Protein AF-A0A2V0QBS5-F1 (afdb_monomer_lite)

Radius of gyration: 28.53 Å; chains: 1; bounding box: 51×76×64 Å

Organism: Pseudomonas syringae pv. actinidiae (NCBI:txid103796)

Structure (mmCIF, N/CA/C/O backbone):
data_AF-A0A2V0QBS5-F1
#
_entry.id   AF-A0A2V0QBS5-F1
#
loop_
_atom_site.group_PDB
_atom_site.id
_atom_site.type_symbol
_atom_site.label_atom_id
_atom_site.label_alt_id
_atom_site.label_comp_id
_atom_site.label_asym_id
_atom_site.label_entity_id
_atom_site.label_seq_id
_atom_site.pdbx_PDB_ins_code
_atom_site.Cartn_x
_atom_site.Cartn_y
_atom_site.Cartn_z
_atom_site.occupancy
_atom_site.B_iso_or_equiv
_atom_site.auth_seq_id
_atom_site.auth_comp_id
_atom_site.auth_asym_id
_atom_site.auth_atom_id
_atom_site.pdbx_PDB_model_num
ATOM 1 N N . MET A 1 1 ? -9.375 -38.211 -8.553 1.00 46.81 1 MET A N 1
ATOM 2 C CA . MET A 1 1 ? -8.053 -37.559 -8.702 1.00 46.81 1 MET A CA 1
ATOM 3 C C . MET A 1 1 ? -8.290 -36.097 -9.053 1.00 46.81 1 MET A C 1
ATOM 5 O O . MET A 1 1 ? -9.138 -35.856 -9.896 1.00 46.81 1 MET A O 1
ATOM 9 N N . PRO A 1 2 ? -7.702 -35.144 -8.318 1.00 47.44 2 PRO A N 1
ATOM 10 C CA . PRO A 1 2 ? -8.496 -34.405 -7.335 1.00 47.44 2 PRO A CA 1
ATOM 11 C C . PRO A 1 2 ? -8.415 -32.883 -7.520 1.00 47.44 2 PRO A C 1
ATOM 13 O O . PRO A 1 2 ? -7.422 -32.373 -8.021 1.00 47.44 2 PRO A O 1
ATOM 16 N N . GLN A 1 3 ? -9.424 -32.163 -7.030 1.00 40.44 3 GLN A N 1
ATOM 17 C CA . GLN A 1 3 ? -9.548 -30.694 -7.046 1.00 40.44 3 GLN A CA 1
ATOM 18 C C . GLN A 1 3 ? -8.299 -29.938 -6.539 1.00 40.44 3 GLN A C 1
ATOM 20 O O . GLN A 1 3 ? -8.078 -28.795 -6.918 1.00 40.44 3 GLN A O 1
ATOM 25 N N . ALA A 1 4 ? -7.438 -30.587 -5.747 1.00 37.41 4 ALA A N 1
ATOM 26 C CA . ALA A 1 4 ? -6.134 -30.059 -5.346 1.00 37.41 4 ALA A CA 1
ATOM 27 C C . ALA A 1 4 ? -5.166 -29.831 -6.527 1.00 37.41 4 ALA A C 1
ATOM 29 O O . ALA A 1 4 ? -4.439 -28.845 -6.516 1.00 37.41 4 ALA A O 1
ATOM 30 N N . LYS A 1 5 ? -5.184 -30.684 -7.567 1.00 39.34 5 LYS A N 1
ATOM 31 C CA . LYS A 1 5 ? -4.424 -30.433 -8.807 1.00 39.34 5 LYS A CA 1
ATOM 32 C C . LYS A 1 5 ? -4.927 -29.174 -9.505 1.00 39.34 5 LYS A C 1
ATOM 34 O O . LYS A 1 5 ? -4.121 -28.338 -9.877 1.00 39.34 5 LYS A O 1
ATOM 39 N N . THR A 1 6 ? -6.246 -29.013 -9.582 1.00 39.97 6 THR A N 1
ATOM 40 C CA . THR A 1 6 ? -6.897 -27.868 -10.227 1.00 39.97 6 THR A CA 1
ATOM 41 C C . THR A 1 6 ? -6.611 -26.553 -9.502 1.00 39.97 6 THR A C 1
ATOM 43 O O . THR A 1 6 ? -6.386 -25.539 -10.147 1.00 39.97 6 THR A O 1
ATOM 46 N N . ILE A 1 7 ? -6.573 -26.553 -8.165 1.00 44.44 7 ILE A N 1
ATOM 47 C CA . ILE A 1 7 ? -6.234 -25.355 -7.380 1.00 44.44 7 ILE A CA 1
ATOM 48 C C . ILE A 1 7 ? -4.733 -25.047 -7.472 1.00 44.44 7 ILE A C 1
ATOM 50 O O . ILE A 1 7 ? -4.368 -23.888 -7.637 1.00 44.44 7 ILE A O 1
ATOM 54 N N . SER A 1 8 ? -3.857 -26.057 -7.418 1.00 39.25 8 SER A N 1
ATOM 55 C CA . SER A 1 8 ? -2.416 -25.851 -7.623 1.00 39.25 8 SER A CA 1
ATOM 56 C C . SER A 1 8 ? -2.093 -25.337 -9.026 1.00 39.25 8 SER A C 1
ATOM 58 O O . SER A 1 8 ? -1.285 -24.422 -9.137 1.00 39.25 8 SER A O 1
ATOM 60 N N . GLU A 1 9 ? -2.738 -25.864 -10.071 1.00 46.00 9 GLU A N 1
ATOM 61 C CA . GLU A 1 9 ? -2.623 -25.355 -11.446 1.00 46.00 9 GLU A CA 1
ATOM 62 C C . GLU A 1 9 ? -3.135 -23.921 -11.553 1.00 46.00 9 GLU A C 1
ATOM 64 O O . GLU A 1 9 ? -2.461 -23.094 -12.141 1.00 46.00 9 GLU A O 1
ATOM 69 N N . MET A 1 10 ? -4.255 -23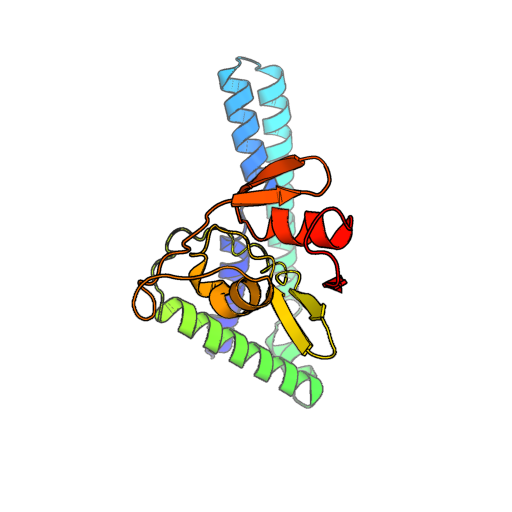.584 -10.910 1.00 44.50 10 MET A N 1
ATOM 70 C CA . MET A 1 10 ? -4.814 -22.228 -10.944 1.00 44.50 10 MET A CA 1
ATOM 71 C C . MET A 1 10 ? -3.947 -21.201 -10.195 1.00 44.50 10 MET A C 1
ATOM 73 O O . MET A 1 10 ? -3.845 -20.054 -10.621 1.00 44.50 10 MET A O 1
ATOM 77 N N . VAL A 1 11 ? -3.290 -21.597 -9.099 1.00 50.41 11 VAL A N 1
ATOM 78 C CA . VAL A 1 11 ? -2.306 -20.756 -8.394 1.00 50.41 11 VAL A CA 1
ATOM 79 C C . VAL A 1 11 ? -1.039 -20.593 -9.235 1.00 50.41 11 VAL A C 1
ATOM 81 O O . VAL A 1 11 ? -0.545 -19.477 -9.361 1.00 50.41 11 VAL A O 1
ATOM 84 N N . LEU A 1 12 ? -0.542 -21.668 -9.854 1.00 43.16 12 LEU A N 1
ATOM 85 C CA . LEU A 1 12 ? 0.577 -21.616 -10.802 1.00 43.16 12 LEU A CA 1
ATOM 86 C C . LEU A 1 12 ? 0.257 -20.730 -12.012 1.00 43.16 12 LEU A C 1
ATOM 88 O O . LEU A 1 12 ? 1.085 -19.900 -12.372 1.00 43.16 12 LEU A O 1
ATOM 92 N N . ASP A 1 13 ? -0.947 -20.829 -12.570 1.00 41.34 13 ASP A N 1
ATOM 93 C CA . ASP A 1 13 ? -1.429 -19.985 -13.663 1.00 41.34 13 ASP A CA 1
ATOM 94 C C . ASP A 1 13 ? -1.578 -18.530 -13.226 1.00 41.34 13 ASP A C 1
ATOM 96 O O . ASP A 1 13 ? -1.207 -17.642 -13.984 1.00 41.34 13 ASP A O 1
ATOM 100 N N . ALA A 1 14 ? -2.049 -18.247 -12.007 1.00 47.91 14 ALA A N 1
ATOM 101 C CA . ALA A 1 14 ? -2.109 -16.886 -11.464 1.00 47.91 14 ALA A CA 1
ATOM 102 C C . ALA A 1 14 ? -0.705 -16.285 -11.257 1.00 47.91 14 ALA A C 1
ATOM 104 O O . ALA A 1 14 ? -0.474 -15.117 -11.576 1.00 47.91 14 ALA A O 1
ATOM 105 N N . PHE A 1 15 ? 0.259 -17.092 -10.800 1.00 43.75 15 PHE A N 1
ATOM 106 C CA . PHE A 1 15 ? 1.674 -16.710 -10.738 1.00 43.75 15 PHE A CA 1
ATOM 107 C C . PHE A 1 15 ? 2.295 -16.521 -12.130 1.00 43.75 15 PHE A C 1
ATOM 109 O O . PHE A 1 15 ? 3.202 -15.707 -12.271 1.00 43.75 15 PHE A O 1
ATOM 116 N N . GLN A 1 16 ? 1.816 -17.235 -13.153 1.00 44.47 16 GLN A N 1
ATOM 117 C CA . GLN A 1 16 ? 2.269 -17.116 -14.544 1.00 44.47 16 GLN A CA 1
ATOM 118 C C . GLN A 1 16 ? 1.566 -16.001 -15.335 1.00 44.47 16 GLN A C 1
ATOM 120 O O . GLN A 1 16 ? 2.158 -15.439 -16.248 1.00 44.47 16 GLN A O 1
ATOM 125 N N . THR A 1 17 ? 0.334 -15.629 -14.991 1.00 42.16 17 THR A N 1
ATOM 126 C CA . THR A 1 17 ? -0.407 -14.531 -15.641 1.00 42.16 17 THR A CA 1
ATOM 127 C C . THR A 1 17 ? -0.096 -13.168 -15.031 1.00 42.16 17 THR A C 1
ATOM 129 O O . THR A 1 17 ? -0.204 -12.161 -15.724 1.00 42.16 17 THR A O 1
ATOM 132 N N . ALA A 1 18 ? 0.398 -13.116 -13.791 1.00 46.91 18 ALA A N 1
ATOM 133 C CA . ALA A 1 18 ? 1.020 -11.921 -13.211 1.00 46.91 18 ALA A CA 1
ATOM 134 C C . ALA A 1 18 ? 2.463 -11.665 -13.719 1.00 46.91 18 ALA A C 1
ATOM 136 O O . ALA A 1 18 ? 3.150 -10.790 -13.199 1.00 46.91 18 ALA A O 1
ATOM 137 N N . LYS A 1 19 ? 2.929 -12.435 -14.714 1.00 47.91 19 LYS A N 1
ATOM 138 C CA . LYS A 1 19 ? 4.343 -12.656 -15.061 1.00 47.91 19 LYS A CA 1
ATOM 139 C C . LYS A 1 19 ? 4.764 -12.019 -16.393 1.00 47.91 19 LYS A C 1
ATOM 141 O O . LYS A 1 19 ? 5.465 -12.639 -17.182 1.00 47.91 19 LYS A O 1
ATOM 146 N N . GLU A 1 20 ? 4.355 -10.790 -16.686 1.00 53.53 20 GLU A N 1
ATOM 147 C CA . GLU A 1 20 ? 5.314 -9.923 -17.382 1.00 53.53 20 GLU A CA 1
ATOM 148 C C . GLU A 1 20 ? 6.016 -9.165 -16.266 1.00 53.53 20 GLU A C 1
ATOM 150 O O . GLU A 1 20 ? 5.385 -8.324 -15.623 1.00 53.53 20 GLU A O 1
ATOM 155 N N . SER A 1 21 ? 7.284 -9.513 -15.998 1.00 60.53 21 SER A N 1
ATOM 156 C CA . SER A 1 21 ? 8.121 -8.738 -15.084 1.00 60.53 21 SER A CA 1
ATOM 157 C C . SER A 1 21 ? 7.967 -7.261 -15.442 1.00 60.53 21 SER A C 1
ATOM 159 O O . SER A 1 21 ? 8.013 -6.894 -16.622 1.00 60.53 21 SER A O 1
ATOM 161 N N . GLU A 1 22 ? 7.725 -6.415 -14.441 1.00 63.78 22 GLU A N 1
ATOM 162 C CA . GLU A 1 22 ? 7.588 -4.967 -14.626 1.00 63.78 22 GLU A CA 1
ATOM 163 C C . GLU A 1 22 ? 8.782 -4.417 -15.430 1.00 63.78 22 GLU A C 1
ATOM 165 O O . GLU A 1 22 ? 8.606 -3.609 -16.339 1.00 63.78 22 GLU A O 1
ATOM 170 N N . GLU A 1 23 ? 9.952 -5.029 -15.242 1.00 64.62 23 GLU A N 1
ATOM 171 C CA . GLU A 1 23 ? 11.193 -4.793 -15.980 1.00 64.62 23 GLU A CA 1
ATOM 172 C C . GLU A 1 23 ? 11.080 -5.088 -17.490 1.00 64.62 23 GLU A C 1
ATOM 174 O O . GLU A 1 23 ? 11.585 -4.324 -18.309 1.00 64.62 23 GLU A O 1
ATOM 179 N N . ILE A 1 24 ? 10.376 -6.149 -17.911 1.00 65.44 24 ILE A N 1
ATOM 180 C CA . ILE A 1 24 ? 10.132 -6.454 -19.337 1.00 65.44 24 ILE A CA 1
ATOM 181 C C . ILE A 1 24 ? 9.179 -5.431 -19.952 1.00 65.44 24 ILE A C 1
ATOM 183 O O . ILE A 1 24 ? 9.318 -5.071 -21.128 1.00 65.44 24 ILE A O 1
ATOM 187 N N . ARG A 1 25 ? 8.204 -4.955 -19.176 1.00 68.38 25 ARG A N 1
ATOM 188 C CA . ARG A 1 25 ? 7.258 -3.931 -19.622 1.00 68.38 25 ARG A CA 1
ATOM 189 C C . ARG A 1 25 ? 7.951 -2.579 -19.787 1.00 68.38 25 ARG A C 1
ATOM 191 O O . ARG A 1 25 ? 7.732 -1.911 -20.799 1.00 68.38 25 ARG A O 1
ATOM 198 N N . GLU A 1 26 ? 8.809 -2.216 -18.842 1.00 74.81 26 GLU A N 1
ATOM 199 C CA . GLU A 1 26 ? 9.651 -1.021 -18.896 1.00 74.81 26 GLU A CA 1
ATOM 200 C C . GLU A 1 26 ? 10.655 -1.089 -20.048 1.00 74.81 26 GLU A C 1
ATOM 202 O O . GLU A 1 26 ? 10.737 -0.141 -20.829 1.00 74.81 26 GLU A O 1
ATOM 207 N N . LEU A 1 27 ? 11.327 -2.229 -20.257 1.00 72.19 27 LEU A N 1
ATOM 208 C CA . LEU A 1 27 ? 12.231 -2.406 -21.396 1.00 72.19 27 LEU A CA 1
ATOM 209 C C . LEU A 1 27 ? 11.510 -2.250 -22.735 1.00 72.19 27 LEU A C 1
ATOM 211 O O . LEU A 1 27 ? 12.029 -1.605 -23.641 1.00 72.19 27 LEU A O 1
ATOM 215 N N . ARG A 1 28 ? 10.297 -2.798 -22.887 1.00 68.12 28 ARG A N 1
ATOM 216 C CA . ARG A 1 28 ? 9.515 -2.614 -24.123 1.00 68.12 28 ARG A CA 1
ATOM 217 C C . ARG A 1 28 ? 9.106 -1.163 -24.344 1.00 68.12 28 ARG A C 1
ATOM 219 O O . ARG A 1 28 ? 9.046 -0.733 -25.494 1.00 68.12 28 ARG A O 1
ATOM 226 N N . ALA A 1 29 ? 8.816 -0.420 -23.278 1.00 72.56 29 ALA A N 1
ATOM 227 C CA . ALA A 1 29 ? 8.529 1.007 -23.372 1.00 72.56 29 ALA A CA 1
ATOM 228 C C . ALA A 1 29 ? 9.785 1.807 -23.757 1.00 72.56 29 ALA A C 1
ATOM 230 O O . ALA A 1 29 ? 9.710 2.652 -24.645 1.00 72.56 29 ALA A O 1
ATOM 231 N N . ALA A 1 30 ? 10.940 1.486 -23.169 1.00 71.94 30 ALA A N 1
ATOM 232 C CA . ALA A 1 30 ? 12.221 2.115 -23.483 1.00 71.94 30 ALA A CA 1
ATOM 233 C C . ALA A 1 30 ? 12.694 1.818 -24.917 1.00 71.94 30 ALA A C 1
ATOM 235 O O . ALA A 1 30 ? 13.212 2.710 -25.578 1.00 71.94 30 ALA A O 1
ATOM 236 N N . ILE A 1 31 ? 12.463 0.601 -25.429 1.00 67.50 31 ILE A N 1
ATOM 237 C CA . ILE A 1 31 ? 12.746 0.241 -26.830 1.00 67.50 31 ILE A CA 1
ATOM 238 C C . ILE A 1 31 ? 11.882 1.068 -27.782 1.00 67.50 31 ILE A C 1
ATOM 240 O O . ILE A 1 31 ? 12.396 1.583 -28.767 1.00 67.50 31 ILE A O 1
ATOM 244 N N . ARG A 1 32 ? 10.583 1.221 -27.488 1.00 64.81 32 ARG A N 1
ATOM 245 C CA . ARG A 1 32 ? 9.691 2.062 -28.303 1.00 64.81 32 ARG A CA 1
ATOM 246 C C . ARG A 1 32 ? 10.138 3.519 -28.297 1.00 64.81 32 ARG A C 1
ATOM 248 O O . ARG A 1 32 ? 10.210 4.118 -29.356 1.00 64.81 32 ARG A O 1
ATOM 255 N N . LEU A 1 33 ? 10.511 4.045 -27.132 1.00 70.62 33 LEU A N 1
ATOM 256 C CA . LEU A 1 33 ? 11.020 5.408 -27.008 1.00 70.62 33 LEU A CA 1
ATOM 257 C C . LEU A 1 33 ? 12.321 5.609 -27.802 1.00 70.62 33 LEU A C 1
ATOM 259 O O . LEU A 1 33 ? 12.431 6.577 -28.539 1.00 70.62 33 LEU A O 1
ATOM 263 N N . ALA A 1 34 ? 13.273 4.676 -27.714 1.00 69.31 34 ALA A N 1
ATOM 264 C CA . ALA A 1 34 ? 14.518 4.740 -28.483 1.00 69.31 34 ALA A CA 1
ATOM 265 C C . ALA A 1 34 ? 14.272 4.656 -30.003 1.00 69.31 34 ALA A C 1
ATOM 267 O O . ALA A 1 34 ? 14.929 5.348 -30.773 1.00 69.31 34 ALA A O 1
ATOM 268 N N . GLN A 1 35 ? 13.288 3.861 -30.439 1.00 63.06 35 GLN A N 1
ATOM 269 C CA . GLN A 1 35 ? 12.868 3.789 -31.843 1.00 63.06 35 GLN A CA 1
ATOM 270 C C . GLN A 1 35 ? 12.182 5.074 -32.323 1.00 63.06 35 GLN A C 1
ATOM 272 O O . GLN A 1 35 ? 12.436 5.514 -33.443 1.00 63.06 35 GLN A O 1
ATOM 277 N N . ASP A 1 36 ? 11.347 5.684 -31.478 1.00 70.44 36 ASP A N 1
ATOM 278 C CA . ASP A 1 36 ? 10.685 6.964 -31.753 1.00 70.44 36 ASP A CA 1
ATOM 279 C C . ASP A 1 36 ? 11.698 8.130 -31.794 1.00 70.44 36 ASP A C 1
ATOM 281 O O . ASP A 1 36 ? 11.515 9.087 -32.544 1.00 70.44 36 ASP A O 1
ATOM 285 N N . GLU A 1 37 ? 12.792 8.036 -31.028 1.00 82.88 37 GLU A N 1
ATOM 286 C CA . GLU A 1 37 ? 13.929 8.972 -31.031 1.00 82.88 37 GLU A CA 1
ATOM 287 C C . GLU A 1 37 ? 14.948 8.697 -32.158 1.00 82.88 37 GLU A C 1
ATOM 289 O O . GLU A 1 37 ? 15.918 9.442 -32.294 1.00 82.88 37 GLU A O 1
ATOM 294 N N . HIS A 1 38 ? 14.726 7.664 -32.984 1.00 79.38 38 HIS A N 1
ATOM 295 C CA . HIS A 1 38 ? 15.658 7.184 -34.016 1.00 79.38 38 HIS A CA 1
ATOM 296 C C . HIS A 1 38 ? 17.071 6.860 -33.489 1.00 79.38 38 HIS A C 1
ATOM 298 O O . HIS A 1 38 ? 18.060 6.957 -34.216 1.00 79.38 38 HIS A O 1
ATOM 304 N N . ASP A 1 39 ? 17.166 6.454 -32.223 1.00 79.12 39 ASP A N 1
ATOM 305 C CA . ASP A 1 39 ? 18.395 5.997 -31.577 1.00 79.12 39 ASP A CA 1
ATOM 306 C C . ASP A 1 39 ? 18.515 4.471 -31.723 1.00 79.12 39 ASP A C 1
ATOM 308 O O . ASP A 1 39 ? 18.196 3.685 -30.820 1.00 79.12 39 ASP A O 1
ATOM 312 N N . ASP A 1 40 ? 18.919 4.050 -32.924 1.00 69.50 40 ASP A N 1
ATOM 313 C CA . ASP A 1 40 ? 18.991 2.639 -33.313 1.00 69.50 40 ASP A CA 1
ATOM 314 C C . ASP A 1 40 ? 19.989 1.845 -32.450 1.00 69.50 40 ASP A C 1
ATOM 316 O O . ASP A 1 40 ? 19.705 0.704 -32.075 1.00 69.50 40 ASP A O 1
ATOM 320 N N . ASP A 1 41 ? 21.122 2.445 -32.072 1.00 80.94 41 ASP A N 1
ATOM 321 C CA . ASP A 1 41 ? 22.151 1.797 -31.247 1.00 80.94 41 ASP A CA 1
ATOM 322 C C . ASP A 1 41 ? 21.601 1.438 -29.858 1.00 80.94 41 ASP A C 1
ATOM 324 O O . ASP A 1 41 ? 21.741 0.306 -29.377 1.00 80.94 41 ASP A O 1
ATOM 328 N N . LYS A 1 42 ? 20.878 2.376 -29.241 1.00 74.88 42 LYS A N 1
ATOM 329 C CA . LYS A 1 42 ? 20.227 2.178 -27.944 1.00 74.88 42 LYS A CA 1
ATOM 330 C C . LYS A 1 42 ? 19.065 1.191 -28.025 1.00 74.88 42 LYS A C 1
ATOM 332 O O . LYS A 1 42 ? 18.880 0.376 -27.117 1.00 74.88 42 LYS A O 1
ATOM 337 N N . ALA A 1 43 ? 18.296 1.207 -29.113 1.00 65.88 43 ALA A N 1
ATOM 338 C CA . ALA A 1 43 ? 17.237 0.227 -29.340 1.00 65.88 43 ALA A CA 1
ATOM 339 C C . ALA A 1 43 ? 17.800 -1.204 -29.448 1.00 65.88 43 ALA A C 1
ATOM 341 O O . ALA A 1 43 ? 17.232 -2.131 -28.859 1.00 65.88 43 ALA A O 1
ATOM 342 N N . TYR A 1 44 ? 18.934 -1.391 -30.132 1.00 74.38 44 TYR A N 1
ATOM 343 C CA . TYR A 1 44 ? 19.602 -2.691 -30.249 1.00 74.38 44 TYR A CA 1
ATOM 344 C C . TYR A 1 44 ? 20.132 -3.214 -28.907 1.00 74.38 44 TYR A C 1
ATOM 346 O O . TYR A 1 44 ? 19.942 -4.397 -28.597 1.00 74.38 44 TYR A O 1
ATOM 354 N N . GLU A 1 45 ? 20.741 -2.363 -28.079 1.00 82.44 45 GLU A N 1
ATOM 355 C CA . GLU A 1 45 ? 21.181 -2.751 -26.730 1.00 82.44 45 GLU A CA 1
ATOM 356 C C . GLU A 1 45 ? 20.012 -3.203 -25.849 1.00 82.44 45 GLU A C 1
ATOM 358 O O . GLU A 1 45 ? 20.064 -4.278 -25.236 1.00 82.44 45 GLU A O 1
ATOM 363 N N . LEU A 1 46 ? 18.930 -2.421 -25.823 1.00 73.94 46 LEU A N 1
ATOM 364 C CA . LEU A 1 46 ? 17.743 -2.729 -25.028 1.00 73.94 46 LEU A CA 1
ATOM 365 C C . LEU A 1 46 ? 17.054 -4.014 -25.512 1.00 73.94 46 LEU A C 1
ATOM 367 O O . LEU A 1 46 ? 16.616 -4.828 -24.699 1.00 73.94 46 LEU A O 1
ATOM 371 N N . MET A 1 47 ? 17.015 -4.278 -26.822 1.00 70.25 47 MET A N 1
ATOM 372 C CA . MET A 1 47 ? 16.526 -5.561 -27.344 1.00 70.25 47 MET A CA 1
ATOM 373 C C . MET A 1 47 ? 17.395 -6.748 -26.903 1.00 70.25 47 MET A C 1
ATOM 375 O O . MET A 1 47 ? 16.863 -7.817 -26.590 1.00 70.25 47 MET A O 1
ATOM 379 N N . GLY A 1 48 ? 18.718 -6.575 -26.833 1.00 78.94 48 GLY A N 1
ATOM 380 C CA . GLY A 1 48 ? 19.639 -7.591 -26.320 1.00 78.94 48 GLY A CA 1
ATOM 381 C C . GLY A 1 48 ? 19.393 -7.918 -24.844 1.00 78.94 48 GLY A C 1
ATOM 382 O O . GLY A 1 48 ? 19.385 -9.091 -24.460 1.00 78.94 48 GLY A O 1
ATOM 383 N N . GLN A 1 49 ? 19.129 -6.898 -24.028 1.00 78.62 49 GLN A N 1
ATOM 384 C CA . GLN A 1 49 ? 18.752 -7.062 -22.622 1.00 78.62 49 GLN A CA 1
ATOM 385 C C . GLN A 1 49 ? 17.392 -7.758 -22.474 1.00 78.62 49 GLN A C 1
ATOM 387 O O . GLN A 1 49 ? 17.276 -8.704 -21.695 1.00 78.62 49 GLN A O 1
ATOM 392 N N . LEU A 1 50 ? 16.396 -7.382 -23.285 1.00 73.81 50 LEU A N 1
ATOM 393 C CA . LEU A 1 50 ? 15.077 -8.022 -23.298 1.00 73.81 50 LEU A CA 1
ATOM 394 C C . LEU A 1 50 ? 15.175 -9.509 -23.642 1.00 73.81 50 LEU A C 1
ATOM 396 O O . LEU A 1 50 ? 14.493 -10.331 -23.032 1.00 73.81 50 LEU A O 1
ATOM 400 N N . LYS A 1 51 ? 16.025 -9.866 -24.609 1.00 79.12 51 LYS A N 1
ATOM 401 C CA . LYS A 1 51 ? 16.245 -11.263 -24.989 1.00 79.12 51 LYS A CA 1
ATOM 402 C C . LYS A 1 51 ? 16.855 -12.068 -23.841 1.00 79.12 51 LYS A C 1
ATOM 404 O O . LYS A 1 51 ? 16.337 -13.127 -23.518 1.00 79.12 51 LYS A O 1
ATOM 409 N N . ARG A 1 52 ? 17.895 -11.542 -23.184 1.00 81.62 52 ARG A N 1
ATOM 410 C CA . ARG A 1 52 ? 18.527 -12.202 -22.027 1.00 81.62 52 ARG A CA 1
ATOM 411 C C . ARG A 1 52 ? 17.548 -12.410 -20.873 1.00 81.62 52 ARG A C 1
ATOM 413 O O . ARG A 1 52 ? 17.537 -13.490 -20.295 1.00 81.62 52 ARG A O 1
ATOM 420 N N . LEU A 1 53 ? 16.721 -11.409 -20.569 1.00 77.31 53 LEU A N 1
ATOM 421 C CA . LEU A 1 53 ? 15.690 -11.509 -19.532 1.00 77.31 53 LEU A CA 1
ATOM 422 C C . LEU A 1 53 ? 14.644 -12.577 -19.869 1.00 77.31 53 LEU A C 1
ATOM 424 O O . LEU A 1 53 ? 14.312 -13.392 -19.018 1.00 77.31 53 LEU A O 1
ATOM 428 N N . LYS A 1 54 ? 14.175 -12.631 -21.120 1.00 73.88 54 LYS A N 1
ATOM 429 C CA . LYS A 1 54 ? 13.234 -13.670 -21.564 1.00 73.88 54 LYS A CA 1
ATOM 430 C C . LYS A 1 54 ? 13.831 -15.073 -21.537 1.00 73.88 54 LYS A C 1
ATOM 432 O O . LYS A 1 54 ? 13.147 -16.010 -21.139 1.00 73.88 54 LYS A O 1
ATOM 437 N N . ASP A 1 55 ? 15.084 -15.219 -21.958 1.00 78.81 55 ASP A N 1
ATOM 438 C CA . ASP A 1 55 ? 15.781 -16.506 -21.927 1.00 78.81 55 ASP A CA 1
ATOM 439 C C . ASP A 1 55 ? 15.999 -16.970 -20.473 1.00 78.81 55 ASP A C 1
ATOM 441 O O . ASP A 1 55 ? 15.836 -18.154 -20.174 1.00 78.81 55 ASP A O 1
ATOM 445 N N . ALA A 1 56 ? 16.281 -16.041 -19.551 1.00 77.12 56 ALA A N 1
ATOM 446 C CA . ALA A 1 56 ? 16.356 -16.315 -18.117 1.00 77.12 56 ALA A CA 1
ATOM 447 C C . ALA A 1 56 ? 14.988 -16.697 -17.524 1.00 77.12 56 ALA A C 1
ATOM 449 O O . ALA A 1 56 ? 14.891 -17.721 -16.860 1.00 77.12 56 ALA A O 1
ATOM 450 N N . GLU A 1 57 ? 13.909 -15.969 -17.833 1.00 71.88 57 GLU A N 1
ATOM 451 C CA . GLU A 1 57 ? 12.552 -16.326 -17.383 1.00 71.88 57 GLU A CA 1
ATOM 452 C C . GLU A 1 57 ? 12.102 -17.694 -17.910 1.00 71.88 57 GLU A C 1
ATOM 454 O O . GLU A 1 57 ? 11.415 -18.443 -17.205 1.00 71.88 57 GLU A O 1
ATOM 459 N N . ALA A 1 58 ? 12.479 -18.031 -19.146 1.00 73.75 58 ALA A N 1
ATOM 460 C CA . ALA A 1 58 ? 12.223 -19.340 -19.727 1.00 73.75 58 ALA A CA 1
ATOM 461 C C . ALA A 1 58 ? 13.004 -20.433 -18.982 1.00 73.75 58 ALA A C 1
ATOM 463 O O . ALA A 1 58 ? 12.414 -21.453 -18.618 1.00 73.75 58 ALA A O 1
ATOM 464 N N . ALA A 1 59 ? 14.285 -20.206 -18.684 1.00 75.38 59 ALA A N 1
ATOM 465 C CA . ALA A 1 59 ? 15.102 -21.122 -17.891 1.00 75.38 59 ALA A CA 1
ATOM 466 C C . ALA A 1 59 ? 14.557 -21.298 -16.462 1.00 75.38 59 ALA A C 1
ATOM 468 O O . ALA A 1 59 ? 14.416 -22.428 -15.998 1.00 75.38 59 ALA A O 1
ATOM 469 N N . ASP A 1 60 ? 14.157 -20.212 -15.803 1.00 70.50 60 ASP A N 1
ATOM 470 C CA . ASP A 1 60 ? 13.554 -20.238 -14.469 1.00 70.50 60 ASP A CA 1
ATOM 471 C C . ASP A 1 60 ? 12.205 -20.962 -14.480 1.00 70.50 60 ASP A C 1
ATOM 473 O O . ASP A 1 60 ? 11.895 -21.734 -13.575 1.00 70.50 60 ASP A O 1
ATOM 477 N N . SER A 1 61 ? 11.393 -20.766 -15.524 1.00 68.44 61 SER A N 1
ATOM 478 C CA . SER A 1 61 ? 10.130 -21.494 -15.679 1.00 68.44 61 SER A CA 1
ATOM 479 C C . SER A 1 61 ? 10.342 -22.997 -15.866 1.00 68.44 61 SER A C 1
ATOM 481 O O . SER A 1 61 ? 9.611 -23.789 -15.270 1.00 68.44 61 SER A O 1
ATOM 483 N N . ALA A 1 62 ? 11.367 -23.391 -16.625 1.00 72.94 62 ALA A N 1
ATOM 484 C CA . ALA A 1 62 ? 11.741 -24.787 -16.802 1.00 72.94 62 ALA A CA 1
ATOM 485 C C . ALA A 1 62 ? 12.260 -25.388 -15.487 1.00 72.94 62 ALA A C 1
ATOM 487 O O . ALA A 1 62 ? 11.816 -26.462 -15.089 1.00 72.94 62 ALA A O 1
ATOM 488 N N . ALA A 1 63 ? 13.110 -24.660 -14.757 1.00 71.75 63 ALA A N 1
ATOM 489 C CA . ALA A 1 63 ? 13.605 -25.077 -13.449 1.00 71.75 63 ALA A CA 1
ATOM 490 C C . ALA A 1 63 ? 12.470 -25.236 -12.422 1.00 71.75 63 ALA A C 1
ATOM 492 O O . ALA A 1 63 ? 12.458 -26.199 -11.658 1.00 71.75 63 ALA A O 1
ATOM 493 N N . LEU A 1 64 ? 11.483 -24.334 -12.421 1.00 66.00 64 LEU A N 1
ATOM 494 C CA . LEU A 1 64 ? 10.297 -24.441 -11.568 1.00 66.00 64 LEU A CA 1
ATOM 495 C C . LEU A 1 64 ? 9.424 -25.649 -11.933 1.00 66.00 64 LEU A C 1
ATOM 497 O O . LEU A 1 64 ? 8.922 -26.327 -11.034 1.00 66.00 64 LEU A O 1
ATOM 501 N N . ALA A 1 65 ? 9.253 -25.938 -13.225 1.00 68.75 65 ALA A N 1
ATOM 502 C CA . ALA A 1 65 ? 8.530 -27.121 -13.685 1.00 68.75 65 ALA A CA 1
ATOM 503 C C . ALA A 1 65 ? 9.239 -28.417 -13.255 1.00 68.75 65 ALA A C 1
ATOM 505 O O . ALA A 1 65 ? 8.594 -29.322 -12.720 1.00 68.75 65 ALA A O 1
ATOM 506 N N . ASP A 1 66 ? 10.565 -28.469 -13.396 1.00 74.94 66 ASP A N 1
ATOM 507 C CA . ASP A 1 66 ? 11.391 -29.588 -12.937 1.00 74.94 66 ASP A CA 1
ATOM 508 C C . ASP A 1 66 ? 11.316 -29.763 -11.414 1.00 74.94 66 ASP A C 1
ATOM 510 O O . ASP A 1 66 ? 11.182 -30.884 -10.920 1.00 74.94 66 ASP A O 1
ATOM 514 N N . LEU A 1 67 ? 11.325 -28.667 -10.651 1.00 64.25 67 LEU A N 1
ATOM 515 C CA . LEU A 1 67 ? 11.208 -28.697 -9.192 1.00 64.25 67 LEU A CA 1
ATOM 516 C C . LEU A 1 67 ? 9.824 -29.193 -8.741 1.00 64.25 67 LEU A C 1
ATOM 518 O O . LEU A 1 67 ? 9.727 -30.013 -7.826 1.00 64.25 67 LEU A O 1
ATOM 522 N N . GLY A 1 68 ? 8.756 -28.764 -9.419 1.00 59.69 68 GLY A N 1
ATOM 523 C CA . GLY A 1 68 ? 7.394 -29.256 -9.191 1.00 59.69 68 GLY A CA 1
ATOM 524 C C . GLY A 1 68 ? 7.216 -30.738 -9.544 1.00 59.69 68 GLY A C 1
ATOM 525 O O . GLY A 1 68 ? 6.448 -31.442 -8.882 1.00 59.69 68 GLY A O 1
ATOM 526 N N . ALA A 1 69 ? 7.953 -31.234 -10.542 1.00 66.75 69 ALA A N 1
ATOM 527 C CA . ALA A 1 69 ? 7.979 -32.649 -10.903 1.00 66.75 69 ALA A CA 1
ATOM 528 C C . ALA A 1 69 ? 8.770 -33.502 -9.892 1.00 66.75 69 ALA A C 1
ATOM 530 O O . ALA A 1 69 ? 8.336 -34.603 -9.544 1.00 66.75 69 ALA A O 1
ATOM 531 N N . GLN A 1 70 ? 9.903 -33.000 -9.388 1.00 66.69 70 GLN A N 1
ATOM 532 C CA . GLN A 1 70 ? 10.750 -33.697 -8.409 1.00 66.69 70 GLN A CA 1
ATOM 533 C C . GLN A 1 70 ? 10.136 -33.727 -7.002 1.00 66.69 70 GLN A C 1
ATOM 535 O O . GLN A 1 70 ? 10.243 -34.735 -6.295 1.00 66.69 70 GLN A O 1
ATOM 540 N N . PHE A 1 71 ? 9.454 -32.652 -6.604 1.00 62.47 71 PHE A N 1
ATOM 541 C CA . PHE A 1 71 ? 8.802 -32.517 -5.305 1.00 62.47 71 PHE A CA 1
ATOM 542 C C . PHE A 1 71 ? 7.295 -32.344 -5.487 1.00 62.47 71 PHE A C 1
ATOM 544 O O . PHE A 1 71 ? 6.767 -31.241 -5.324 1.00 62.47 71 PHE A O 1
ATOM 551 N N . PRO A 1 72 ? 6.563 -33.428 -5.808 1.00 62.81 72 PRO A N 1
ATOM 552 C CA . PRO A 1 72 ? 5.128 -33.325 -5.978 1.00 62.81 72 PRO A CA 1
ATOM 553 C C . PRO A 1 72 ? 4.519 -32.806 -4.678 1.00 62.81 72 PRO A C 1
ATOM 555 O O . PRO A 1 72 ? 4.736 -33.373 -3.604 1.00 62.81 72 PRO A O 1
ATOM 558 N N . ILE A 1 73 ? 3.729 -31.739 -4.782 1.00 57.56 73 ILE A N 1
ATOM 559 C CA . ILE A 1 73 ? 3.071 -31.080 -3.646 1.00 57.56 73 ILE A CA 1
ATOM 560 C C . ILE A 1 73 ? 2.294 -32.100 -2.801 1.00 57.56 73 ILE A C 1
ATOM 562 O O . ILE A 1 73 ? 2.275 -31.998 -1.583 1.00 57.56 73 ILE A O 1
ATOM 566 N N . SER A 1 74 ? 1.745 -33.158 -3.408 1.00 59.41 74 SER A N 1
ATOM 567 C CA . SER A 1 74 ? 1.098 -34.261 -2.686 1.00 59.41 74 SER A CA 1
ATOM 568 C C . SER A 1 74 ? 2.017 -34.981 -1.694 1.00 59.41 74 SER A C 1
ATOM 570 O O . SER A 1 74 ? 1.552 -35.403 -0.640 1.00 59.41 74 SER A O 1
ATOM 572 N N . ARG A 1 75 ? 3.310 -35.122 -2.006 1.00 64.12 75 ARG A N 1
ATOM 573 C CA . ARG A 1 75 ? 4.310 -35.733 -1.121 1.00 64.12 75 ARG A CA 1
ATOM 574 C C . ARG A 1 75 ? 4.640 -34.807 0.047 1.00 64.12 75 ARG A C 1
ATOM 576 O O . ARG A 1 75 ? 4.669 -35.281 1.176 1.00 64.12 75 ARG A O 1
ATOM 583 N N . ILE A 1 76 ? 4.784 -33.509 -0.213 1.00 62.59 76 ILE A N 1
ATOM 584 C CA . ILE A 1 76 ? 4.982 -32.482 0.823 1.00 62.59 76 ILE A CA 1
ATOM 585 C C . ILE A 1 76 ? 3.748 -32.417 1.741 1.00 62.59 76 ILE A C 1
ATOM 587 O O . ILE A 1 76 ? 3.856 -32.541 2.954 1.00 62.59 76 ILE A O 1
ATOM 591 N N . LEU A 1 77 ? 2.544 -32.334 1.175 1.00 58.34 77 LEU A N 1
ATOM 592 C CA . LEU A 1 77 ? 1.293 -32.349 1.939 1.00 58.34 77 LEU A CA 1
ATOM 593 C C . LEU A 1 77 ? 1.136 -33.632 2.767 1.00 58.34 77 LEU A C 1
ATOM 595 O O . LEU A 1 77 ? 0.644 -33.580 3.889 1.00 58.34 77 LEU A O 1
ATOM 599 N N . SER A 1 78 ? 1.577 -34.781 2.244 1.00 61.91 78 SER A N 1
ATOM 600 C CA . SER A 1 78 ? 1.529 -36.044 2.985 1.00 61.91 78 SER A CA 1
ATOM 601 C C . SER A 1 78 ? 2.528 -36.115 4.142 1.00 61.91 78 SER A C 1
ATOM 603 O O . SER A 1 78 ? 2.218 -36.751 5.146 1.00 61.91 78 SER A O 1
ATOM 605 N N . SER A 1 79 ? 3.694 -35.466 4.034 1.00 64.69 79 SER A N 1
ATOM 606 C CA . SER A 1 79 ? 4.707 -35.461 5.097 1.00 64.69 79 SER A CA 1
ATOM 607 C C . SER A 1 79 ? 4.352 -34.535 6.258 1.00 64.69 79 SER A C 1
ATOM 609 O O . SER A 1 79 ? 4.762 -34.805 7.379 1.00 64.69 79 SER A O 1
ATOM 611 N N . TYR A 1 80 ? 3.562 -33.489 6.007 1.00 60.56 80 TYR A N 1
ATOM 612 C CA . TYR A 1 80 ? 3.100 -32.545 7.033 1.00 60.56 80 TYR A CA 1
ATOM 613 C C . TYR A 1 80 ? 1.634 -32.761 7.439 1.00 60.56 80 TYR A C 1
ATOM 615 O O . TYR A 1 80 ? 1.058 -31.936 8.142 1.00 60.56 80 TYR A O 1
ATOM 623 N N . LYS A 1 81 ? 1.011 -33.871 7.015 1.00 61.38 81 LYS A N 1
ATOM 624 C CA . LYS A 1 81 ? -0.415 -34.145 7.274 1.00 61.38 81 LYS A CA 1
ATOM 625 C C . LYS A 1 81 ? -0.762 -34.175 8.771 1.00 61.38 81 LYS A C 1
ATOM 627 O O . LYS A 1 81 ? -1.887 -33.840 9.132 1.00 61.38 81 LYS A O 1
ATOM 632 N N . ASP A 1 82 ? 0.195 -34.584 9.605 1.00 63.47 82 ASP A N 1
ATOM 633 C CA . ASP A 1 82 ? 0.037 -34.776 11.051 1.00 63.47 82 ASP A CA 1
ATOM 634 C C . ASP A 1 82 ? 0.599 -33.589 11.861 1.00 63.47 82 ASP A C 1
ATOM 636 O O . ASP A 1 82 ? 0.586 -33.631 13.089 1.00 63.47 82 ASP A O 1
ATOM 640 N N . ASP A 1 83 ? 1.096 -32.538 11.194 1.00 69.44 83 ASP A N 1
ATOM 641 C CA . ASP A 1 83 ? 1.619 -31.334 11.844 1.00 69.44 83 ASP A CA 1
ATOM 642 C C . ASP A 1 83 ? 0.482 -30.314 12.079 1.00 69.44 83 ASP A C 1
ATOM 644 O O . ASP A 1 83 ? -0.076 -29.779 11.110 1.00 69.44 83 ASP A O 1
ATOM 648 N N . PRO A 1 84 ? 0.127 -30.008 13.343 1.00 67.94 84 PRO A N 1
ATOM 649 C CA . PRO A 1 84 ? -0.945 -29.067 13.668 1.00 67.94 84 PRO A CA 1
ATOM 650 C C . PRO A 1 84 ? -0.707 -27.658 13.109 1.00 67.94 84 PRO A C 1
ATOM 652 O O . PRO A 1 84 ? -1.655 -27.002 12.676 1.00 67.94 84 PRO A O 1
ATOM 655 N N . ALA A 1 85 ? 0.550 -27.202 13.059 1.00 69.38 85 ALA A N 1
ATOM 656 C CA . ALA A 1 85 ? 0.893 -25.877 12.540 1.00 69.38 85 ALA A CA 1
ATOM 657 C C . ALA A 1 85 ? 0.682 -25.802 11.021 1.00 69.38 85 ALA A C 1
ATOM 659 O O . ALA A 1 85 ? 0.258 -24.779 10.479 1.00 69.38 85 ALA A O 1
ATOM 660 N N . PHE A 1 86 ? 0.925 -26.915 10.326 1.00 64.75 86 PHE A N 1
ATOM 661 C CA . PHE A 1 86 ? 0.680 -27.020 8.896 1.00 64.75 86 PHE A CA 1
ATOM 662 C C . PHE A 1 86 ? -0.819 -27.070 8.574 1.00 64.75 86 PHE A C 1
ATOM 664 O O . PHE A 1 86 ? -1.266 -26.432 7.620 1.00 64.75 86 PHE A O 1
ATOM 671 N N . GLN A 1 87 ? -1.618 -27.764 9.391 1.00 61.53 87 GLN A N 1
ATOM 672 C CA . GLN A 1 87 ? -3.078 -27.786 9.251 1.00 61.53 87 GLN A CA 1
ATOM 673 C C . GLN A 1 87 ? -3.694 -26.389 9.428 1.00 61.53 87 GLN A C 1
ATOM 675 O O . GLN A 1 87 ? -4.554 -25.996 8.637 1.00 61.53 87 GLN A O 1
ATOM 680 N N . GLU A 1 88 ? -3.217 -25.609 10.401 1.00 70.00 88 GLU A N 1
ATOM 681 C CA . GLU A 1 88 ? -3.639 -24.218 10.611 1.00 70.00 88 GLU A CA 1
ATOM 682 C C . GLU A 1 88 ? -3.250 -23.314 9.428 1.00 70.00 88 GLU A C 1
ATOM 684 O O . GLU A 1 88 ? -4.063 -22.524 8.939 1.00 70.00 88 GLU A O 1
ATOM 689 N N . LEU A 1 89 ? -2.035 -23.478 8.896 1.00 67.44 89 LEU A N 1
ATOM 690 C CA . LEU A 1 89 ? -1.569 -22.765 7.705 1.00 67.44 89 LEU A CA 1
ATOM 691 C C . LEU A 1 89 ? -2.425 -23.075 6.475 1.00 67.44 89 LEU A C 1
ATOM 693 O O . LEU A 1 89 ? -2.874 -22.149 5.801 1.00 67.44 89 LEU A O 1
ATOM 697 N N . VAL A 1 90 ? -2.710 -24.348 6.201 1.00 69.19 90 VAL A N 1
ATOM 698 C CA . VAL A 1 90 ? -3.560 -24.750 5.070 1.00 69.19 90 VAL A CA 1
ATOM 699 C C . VAL A 1 90 ? -4.984 -24.225 5.243 1.00 69.19 90 VAL A C 1
ATOM 701 O O . VAL A 1 90 ? -5.557 -23.702 4.287 1.00 69.19 90 VAL A O 1
ATOM 704 N N . TYR A 1 91 ? -5.548 -24.302 6.450 1.00 69.38 91 TYR A N 1
ATOM 705 C CA . TYR A 1 91 ? -6.885 -23.782 6.733 1.00 69.38 91 TYR A CA 1
ATOM 706 C C . TYR A 1 91 ? -6.953 -22.257 6.568 1.00 69.38 91 TYR A C 1
ATOM 708 O O . TYR A 1 91 ? -7.854 -21.740 5.906 1.00 69.38 91 TYR A O 1
ATOM 716 N N . SER A 1 92 ? -5.966 -21.528 7.095 1.00 68.06 92 SER A N 1
ATOM 717 C CA . SER A 1 92 ? -5.882 -20.072 6.943 1.00 68.06 92 SER A CA 1
ATOM 718 C C . SER A 1 92 ? -5.690 -19.650 5.482 1.00 68.06 92 SER A C 1
ATOM 720 O O . SER A 1 92 ? -6.279 -18.658 5.045 1.00 68.06 92 SER A O 1
ATOM 722 N N . LEU A 1 93 ? -4.923 -20.415 4.700 1.00 68.50 93 LEU A N 1
ATOM 723 C CA . LEU A 1 93 ? -4.727 -20.179 3.273 1.00 68.50 93 LEU A CA 1
ATOM 724 C C . LEU A 1 93 ? -6.014 -20.454 2.488 1.00 68.50 93 LEU A C 1
ATOM 726 O O . LEU A 1 93 ? -6.417 -19.623 1.678 1.00 68.50 93 LEU A O 1
ATOM 730 N N . ALA A 1 94 ? -6.695 -21.567 2.764 1.00 71.56 94 ALA A N 1
ATOM 731 C CA . ALA A 1 94 ? -7.976 -21.899 2.146 1.00 71.56 94 ALA A CA 1
ATOM 732 C C . ALA A 1 94 ? -9.033 -20.826 2.439 1.00 71.56 94 ALA A C 1
ATOM 734 O O . ALA A 1 94 ? -9.758 -20.409 1.537 1.00 71.56 94 ALA A O 1
ATOM 735 N N . LEU A 1 95 ? -9.071 -20.314 3.671 1.00 72.06 95 LEU A N 1
ATOM 736 C CA . LEU A 1 95 ? -9.968 -19.233 4.071 1.00 72.06 95 LEU A CA 1
ATOM 737 C C . LEU A 1 95 ? -9.623 -17.910 3.371 1.00 72.06 95 LEU A C 1
ATOM 739 O O . LEU A 1 95 ? -10.523 -17.194 2.932 1.00 72.06 95 LEU A O 1
ATOM 743 N N . LYS A 1 96 ? -8.333 -17.593 3.204 1.00 70.44 96 LYS A N 1
ATOM 744 C CA . LYS A 1 96 ? -7.890 -16.429 2.419 1.00 70.44 96 LYS A CA 1
ATOM 745 C C . LYS A 1 96 ? -8.289 -16.545 0.951 1.00 70.44 96 LYS A C 1
ATOM 747 O O . LYS A 1 96 ? -8.842 -15.585 0.425 1.00 70.44 96 LYS A O 1
ATOM 752 N N . VAL A 1 97 ? -8.066 -17.697 0.318 1.00 72.75 97 VAL A N 1
ATOM 753 C CA . VAL A 1 97 ? -8.472 -17.944 -1.075 1.00 72.75 97 VAL A CA 1
ATOM 754 C C . VAL A 1 97 ? -9.985 -17.825 -1.205 1.00 72.75 97 VAL A C 1
ATOM 756 O O . VAL A 1 97 ? -10.453 -17.089 -2.060 1.00 72.75 97 VAL A O 1
ATOM 759 N N . LEU A 1 98 ? -10.759 -18.444 -0.313 1.00 66.69 98 LEU A N 1
ATOM 760 C CA . LEU A 1 98 ? -12.220 -18.377 -0.346 1.00 66.69 98 LEU A CA 1
ATOM 761 C C . LEU A 1 98 ? -12.739 -16.939 -0.203 1.00 66.69 98 LEU A C 1
ATOM 763 O O . LEU A 1 98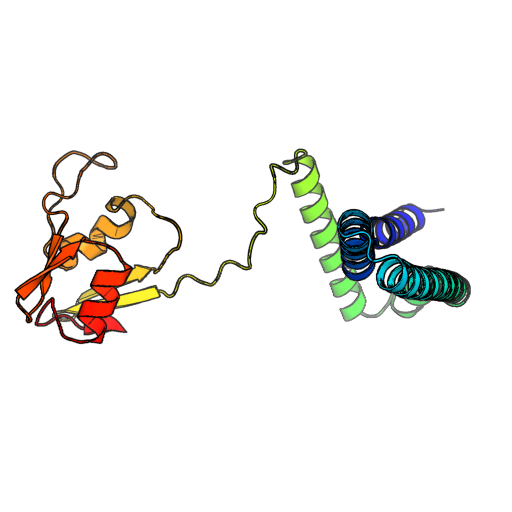 ? -13.616 -16.523 -0.957 1.00 66.69 98 LEU A O 1
ATOM 767 N N . ASN A 1 99 ? -12.150 -16.149 0.695 1.00 66.81 99 ASN A N 1
ATOM 768 C CA . ASN A 1 99 ? -12.496 -14.737 0.856 1.00 66.81 99 ASN A CA 1
ATOM 769 C C . ASN A 1 99 ? -12.083 -13.886 -0.351 1.00 66.81 99 ASN A C 1
ATOM 771 O O . ASN A 1 99 ? -12.843 -13.015 -0.771 1.00 66.81 99 ASN A O 1
ATOM 775 N N . GLN A 1 100 ? -10.907 -14.134 -0.929 1.00 64.25 100 GLN A N 1
ATOM 776 C CA . GLN A 1 100 ? -10.438 -13.433 -2.125 1.00 64.25 100 GLN A CA 1
ATOM 777 C C . GLN A 1 100 ? -11.276 -13.787 -3.356 1.00 64.25 100 GLN A C 1
ATOM 779 O O . GLN A 1 100 ? -11.669 -12.895 -4.102 1.00 64.25 100 GLN A O 1
ATOM 784 N N . THR A 1 101 ? -11.624 -15.060 -3.545 1.00 64.81 101 THR A N 1
ATOM 785 C CA . THR A 1 101 ? -12.526 -15.514 -4.607 1.00 64.81 101 THR A CA 1
ATOM 786 C C . THR A 1 101 ? -13.926 -14.941 -4.409 1.00 64.81 101 THR A C 1
ATOM 788 O O . THR A 1 101 ? -14.525 -14.467 -5.369 1.00 64.81 101 THR A O 1
ATOM 791 N N . HIS A 1 102 ? -14.440 -14.894 -3.176 1.00 59.78 102 HIS A N 1
ATOM 792 C CA . HIS A 1 102 ? -15.722 -14.251 -2.893 1.00 59.78 102 HIS A CA 1
ATOM 793 C C . HIS A 1 102 ? -15.687 -12.745 -3.185 1.00 59.78 102 HIS A C 1
ATOM 795 O O . HIS A 1 102 ? -16.627 -12.235 -3.785 1.00 59.78 102 HIS A O 1
ATOM 801 N N . GLN A 1 103 ? -14.599 -12.039 -2.854 1.00 59.97 103 GLN A N 1
ATOM 802 C CA . GLN A 1 103 ? -14.416 -10.635 -3.244 1.00 59.97 103 GLN A CA 1
ATOM 803 C C . GLN A 1 103 ? -14.341 -10.450 -4.763 1.00 59.97 103 GLN A C 1
ATOM 805 O O . GLN A 1 103 ? -14.964 -9.530 -5.284 1.00 59.97 103 GLN A O 1
ATOM 810 N N . ALA A 1 104 ? -13.624 -11.320 -5.476 1.00 54.44 104 ALA A N 1
ATOM 811 C CA . ALA A 1 104 ? -13.502 -11.257 -6.930 1.00 54.44 104 ALA A CA 1
ATOM 812 C C . ALA A 1 104 ? -14.833 -11.551 -7.645 1.00 54.44 104 ALA A C 1
ATOM 814 O O . ALA A 1 104 ? -15.146 -10.917 -8.645 1.00 54.44 104 ALA A O 1
ATOM 815 N N . ILE A 1 105 ? -15.643 -12.478 -7.121 1.00 55.00 105 ILE A N 1
ATOM 816 C CA . ILE A 1 105 ? -16.975 -12.800 -7.661 1.00 55.00 105 ILE A CA 1
ATOM 817 C C . ILE A 1 105 ? -17.999 -11.719 -7.294 1.00 55.00 105 ILE A C 1
ATOM 819 O O . ILE A 1 105 ? -18.822 -11.345 -8.125 1.00 55.00 105 ILE A O 1
ATOM 823 N N . SER A 1 106 ? -17.955 -11.215 -6.060 1.00 55.06 106 SER A N 1
ATOM 824 C CA . SER A 1 106 ? -18.825 -10.135 -5.575 1.00 55.06 106 SER A CA 1
ATOM 825 C C . SER A 1 106 ? -18.534 -8.809 -6.284 1.00 55.06 106 SER A C 1
ATOM 827 O O . SER A 1 106 ? -19.432 -7.992 -6.476 1.00 55.06 106 SER A O 1
ATOM 829 N N . ASN A 1 107 ? -17.293 -8.615 -6.740 1.00 47.75 107 ASN A N 1
ATOM 830 C CA . ASN A 1 107 ? -16.861 -7.420 -7.450 1.00 47.75 107 ASN A CA 1
ATOM 831 C C . ASN A 1 107 ? -16.116 -7.791 -8.757 1.00 47.75 107 ASN A C 1
ATOM 833 O O . ASN A 1 107 ? -14.896 -7.641 -8.844 1.00 47.75 107 ASN A O 1
ATOM 837 N N . PRO A 1 108 ? -16.837 -8.286 -9.785 1.00 46.69 108 PRO A N 1
ATOM 838 C CA . PRO A 1 108 ? -16.252 -8.904 -10.983 1.00 46.69 108 PRO A CA 1
ATOM 839 C C . PRO A 1 108 ? -15.657 -7.901 -11.978 1.00 46.69 108 PRO A C 1
ATOM 841 O O . PRO A 1 108 ? -14.985 -8.290 -12.931 1.00 46.69 108 PRO A O 1
ATOM 844 N N . TYR A 1 109 ? -15.882 -6.604 -11.769 1.00 42.81 109 TYR A N 1
ATOM 845 C CA . TYR A 1 109 ? -15.179 -5.563 -12.500 1.00 42.81 109 TYR A CA 1
ATOM 846 C C . TYR A 1 109 ? -13.952 -5.139 -11.692 1.00 42.81 109 TYR A C 1
ATOM 848 O O . TYR A 1 109 ? -14.122 -4.637 -10.576 1.00 42.81 109 TYR A O 1
ATOM 856 N N . PRO A 1 110 ? -12.726 -5.206 -12.251 1.00 43.38 110 PRO A N 1
ATOM 857 C CA . PRO A 1 110 ? -11.645 -4.371 -11.768 1.00 43.38 110 PRO A CA 1
ATOM 858 C C . PRO A 1 110 ? -12.033 -2.941 -12.148 1.00 43.38 110 PRO A C 1
ATOM 860 O O . PRO A 1 110 ? -11.624 -2.411 -13.181 1.00 43.38 110 PRO A O 1
ATOM 863 N N . ALA A 1 111 ? -12.907 -2.319 -11.354 1.00 42.59 111 ALA A N 1
ATOM 864 C CA . ALA A 1 111 ? -13.130 -0.889 -11.403 1.00 42.59 111 ALA A CA 1
ATOM 865 C C . ALA A 1 111 ? -11.751 -0.284 -11.201 1.00 42.59 111 ALA A C 1
ATOM 867 O O . ALA A 1 111 ? -11.251 -0.374 -10.083 1.00 42.59 111 ALA A O 1
ATOM 868 N N . LYS A 1 112 ? -11.128 0.178 -12.306 1.00 41.69 112 LYS A N 1
ATOM 869 C CA . LYS A 1 112 ? -9.770 0.733 -12.409 1.00 41.69 112 LYS A CA 1
ATOM 870 C C . LYS A 1 112 ? -9.197 0.917 -11.022 1.00 41.69 112 LYS A C 1
ATOM 872 O O . LYS A 1 112 ? -9.497 1.934 -10.388 1.00 41.69 112 LYS A O 1
ATOM 877 N N . SER A 1 113 ? -8.488 -0.094 -10.516 1.00 40.47 113 SER A N 1
ATOM 878 C CA . SER A 1 113 ? -7.933 0.028 -9.184 1.00 40.47 113 SER A CA 1
ATOM 879 C C . SER A 1 113 ? -6.939 1.169 -9.300 1.00 40.47 113 SER A C 1
ATOM 881 O O . SER A 1 113 ? -5.832 1.006 -9.812 1.00 40.47 113 SER A O 1
ATOM 883 N N . LYS A 1 114 ? -7.346 2.353 -8.832 1.00 44.56 114 LYS A N 1
ATOM 884 C CA . LYS A 1 114 ? -6.439 3.201 -8.082 1.00 44.56 114 LYS A CA 1
ATOM 885 C C . LYS A 1 114 ? -5.781 2.203 -7.162 1.00 44.56 114 LYS A C 1
ATOM 887 O O . LYS A 1 114 ? -6.488 1.600 -6.353 1.00 44.56 114 LYS A O 1
ATOM 892 N N . THR A 1 115 ? -4.516 1.908 -7.435 1.00 38.47 115 THR A N 1
ATOM 893 C CA . THR A 1 115 ? -3.656 1.153 -6.545 1.00 38.47 115 THR A CA 1
ATOM 894 C C . THR A 1 115 ? -4.130 1.492 -5.148 1.00 38.47 115 THR A C 1
ATOM 896 O O . THR A 1 115 ? -4.146 2.669 -4.766 1.00 38.47 115 THR A O 1
ATOM 899 N N . ALA A 1 116 ? -4.659 0.494 -4.437 1.00 47.22 116 ALA A N 1
ATOM 900 C CA . ALA A 1 116 ? -4.866 0.609 -3.012 1.00 47.22 116 ALA A CA 1
ATOM 901 C C . ALA A 1 116 ? -3.451 0.670 -2.446 1.00 47.22 116 ALA A C 1
ATOM 903 O O . ALA A 1 116 ? -2.904 -0.310 -1.954 1.00 47.22 116 ALA A O 1
ATOM 904 N N . ARG A 1 117 ? -2.824 1.839 -2.636 1.00 45.81 117 ARG A N 1
ATOM 905 C CA . ARG A 1 117 ? -1.678 2.324 -1.905 1.00 45.81 117 ARG A CA 1
ATOM 906 C C . ARG A 1 117 ? -2.050 1.961 -0.489 1.00 45.81 117 ARG A C 1
ATOM 908 O O . ARG A 1 117 ? -3.135 2.377 -0.062 1.00 45.81 117 ARG A O 1
ATOM 915 N N . ALA A 1 118 ? -1.249 1.088 0.129 1.00 40.44 118 ALA A N 1
ATOM 916 C CA . ALA A 1 118 ? -1.413 0.685 1.517 1.00 40.44 118 ALA A CA 1
ATOM 917 C C . ALA A 1 118 ? -1.992 1.889 2.243 1.00 40.44 118 ALA A C 1
ATOM 919 O O . ALA A 1 118 ? -1.396 2.966 2.117 1.00 40.44 118 ALA A O 1
ATOM 920 N N . LYS A 1 119 ? -3.213 1.764 2.798 1.00 46.38 119 LYS A N 1
ATOM 921 C CA . LYS A 1 119 ? -3.850 2.857 3.536 1.00 46.38 119 LYS A CA 1
ATOM 922 C C . LYS A 1 119 ? -2.769 3.308 4.499 1.00 46.38 119 LYS A C 1
ATOM 924 O O . LYS A 1 119 ? -2.495 2.593 5.455 1.00 46.38 119 LYS A O 1
ATOM 929 N N . LYS A 1 120 ? -2.093 4.417 4.181 1.00 47.19 120 LYS A N 1
ATOM 930 C CA . LYS A 1 120 ? -1.196 5.065 5.116 1.00 47.19 120 LYS A CA 1
ATOM 931 C C . LYS A 1 120 ? -2.158 5.352 6.245 1.00 47.19 120 LYS A C 1
ATOM 933 O O . LYS A 1 120 ? -3.145 6.053 5.995 1.00 47.19 120 LYS A O 1
ATOM 938 N N . GLU A 1 121 ? -2.003 4.646 7.363 1.00 51.06 121 GLU A N 1
ATOM 939 C CA . GLU A 1 121 ? -2.837 4.880 8.530 1.00 51.06 121 GLU A CA 1
ATOM 940 C C . GLU A 1 121 ? -2.858 6.393 8.692 1.00 51.06 121 GLU A C 1
ATOM 942 O O . GLU A 1 121 ? -1.804 7.034 8.701 1.00 51.06 121 GLU A O 1
ATOM 947 N N . ALA A 1 122 ? -4.053 6.971 8.554 1.00 62.53 122 ALA A N 1
ATOM 948 C CA . ALA A 1 122 ? -4.193 8.413 8.561 1.00 62.53 122 ALA A CA 1
ATOM 949 C C . ALA A 1 122 ? -3.615 8.859 9.897 1.00 62.53 122 ALA A C 1
ATOM 951 O O . ALA A 1 122 ? -4.099 8.386 10.919 1.00 62.53 122 ALA A O 1
ATOM 952 N N . GLU A 1 123 ? -2.563 9.678 9.881 1.00 75.19 123 GLU A N 1
ATOM 953 C CA . GLU A 1 123 ? -1.936 10.169 11.108 1.00 75.19 123 GLU A CA 1
ATOM 954 C C . GLU A 1 123 ? -3.039 10.848 11.929 1.00 75.19 123 GLU A C 1
ATOM 956 O O . GLU A 1 123 ? -3.613 11.851 11.498 1.00 75.19 123 GLU A O 1
ATOM 961 N N . VAL A 1 124 ? -3.445 10.214 13.033 1.00 83.81 124 VAL A N 1
ATOM 962 C CA . VAL A 1 124 ? -4.524 10.706 13.890 1.00 83.81 124 VAL A CA 1
ATOM 963 C C . VAL A 1 124 ? -3.890 11.566 14.954 1.00 83.81 124 VAL A C 1
ATOM 965 O O . VAL A 1 124 ? -3.162 11.058 15.799 1.00 83.81 124 VAL A O 1
ATOM 968 N N . TYR A 1 125 ? -4.188 12.856 14.901 1.00 86.94 125 TYR A N 1
ATOM 969 C CA . TYR A 1 125 ? -3.760 13.785 15.927 1.00 86.94 125 TYR A CA 1
ATOM 970 C C . TYR A 1 125 ? -4.829 13.914 16.999 1.00 86.94 125 TYR A C 1
ATOM 972 O O . TYR A 1 125 ? -6.023 13.890 16.697 1.00 86.94 125 TYR A O 1
ATOM 980 N N . THR A 1 126 ? -4.410 14.097 18.242 1.00 90.44 126 THR A N 1
ATOM 981 C CA . THR A 1 126 ? -5.305 14.392 19.360 1.00 90.44 126 THR A CA 1
ATOM 982 C C . THR A 1 126 ? -5.156 15.856 19.742 1.00 90.44 126 THR A C 1
ATOM 984 O O . THR A 1 126 ? -4.116 16.264 20.253 1.00 90.44 126 THR A O 1
ATOM 987 N N . ILE A 1 127 ? -6.194 16.652 19.494 1.00 90.94 127 ILE A N 1
ATOM 988 C CA . ILE A 1 127 ? -6.262 18.058 19.899 1.00 90.94 127 ILE A CA 1
ATOM 989 C C . ILE A 1 127 ? -6.825 18.104 21.314 1.00 90.94 127 ILE A C 1
ATOM 991 O O . ILE A 1 127 ? -7.876 17.520 21.560 1.00 90.94 127 ILE A O 1
ATOM 995 N N . SER A 1 128 ? -6.150 18.789 22.234 1.00 90.12 128 SER A N 1
ATOM 996 C CA . SER A 1 128 ? -6.550 18.855 23.642 1.00 90.12 128 SER A CA 1
ATOM 997 C C . SER A 1 128 ? -6.626 20.288 24.158 1.00 90.12 128 SER A C 1
ATOM 999 O O . SER A 1 128 ? -5.795 21.125 23.806 1.00 90.12 128 SER A O 1
ATOM 1001 N N . LYS A 1 129 ? -7.611 20.560 25.016 1.00 91.06 129 LYS A N 1
ATOM 1002 C CA . LYS A 1 129 ? -7.775 21.817 25.759 1.00 91.06 129 LYS A CA 1
ATOM 1003 C C . LYS A 1 129 ? -8.587 21.570 27.029 1.00 91.06 129 LYS A C 1
ATOM 1005 O O . LYS A 1 129 ? -9.572 20.842 26.993 1.00 91.06 129 LYS A O 1
ATOM 1010 N N . ASP A 1 130 ? -8.165 22.160 28.148 1.00 84.50 130 ASP A N 1
ATOM 1011 C CA . ASP A 1 130 ? -8.893 22.149 29.431 1.00 84.50 130 ASP A CA 1
ATOM 1012 C C . ASP A 1 130 ? -9.355 20.749 29.905 1.00 84.50 130 ASP A C 1
ATOM 1014 O O . ASP A 1 130 ? -10.416 20.584 30.502 1.00 84.50 130 ASP A O 1
ATOM 1018 N N . GLY A 1 131 ? -8.551 19.713 29.630 1.00 80.44 131 GLY A N 1
ATOM 1019 C CA . GLY A 1 131 ? -8.849 18.322 29.999 1.00 80.44 131 GLY A CA 1
ATOM 1020 C C . GLY A 1 131 ? -9.806 17.582 29.055 1.00 80.44 131 GLY A C 1
ATOM 1021 O O . GLY A 1 131 ? -10.113 16.419 29.308 1.00 80.44 131 GLY A O 1
ATOM 1022 N N . GLN A 1 132 ? -10.254 18.217 27.970 1.00 87.12 132 GLN A N 1
ATOM 1023 C CA . GLN A 1 132 ? -11.005 17.595 26.879 1.00 87.12 132 GLN A CA 1
ATOM 1024 C C . GLN A 1 132 ? -10.098 17.356 25.671 1.00 87.12 132 GLN A C 1
ATOM 1026 O O . GLN A 1 132 ? -9.193 18.151 25.402 1.00 87.12 132 GLN A O 1
ATOM 1031 N N . SER A 1 133 ? -10.358 16.276 24.934 1.00 89.50 133 SER A N 1
ATOM 1032 C CA . SER A 1 133 ? -9.589 15.909 23.746 1.00 89.50 133 SER A CA 1
ATOM 1033 C C . SER A 1 133 ? -10.495 15.431 22.615 1.00 89.50 133 SER A C 1
ATOM 1035 O O . SER A 1 133 ? -11.463 14.714 22.857 1.00 89.50 133 SER A O 1
ATOM 1037 N N . VAL A 1 134 ? -10.136 15.777 21.379 1.00 89.88 134 VAL A N 1
ATOM 1038 C CA . VAL A 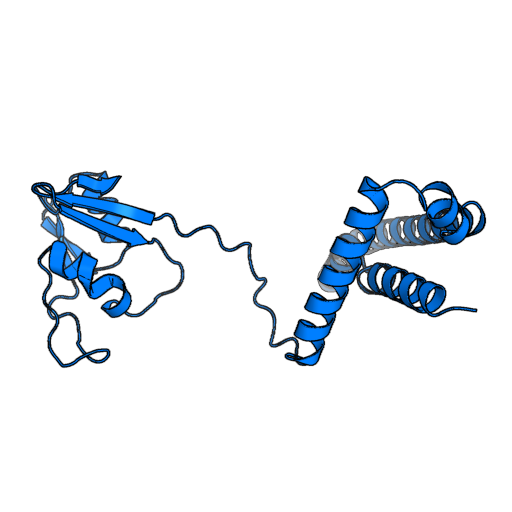1 134 ? -10.814 15.342 20.152 1.00 89.88 134 VAL A CA 1
ATOM 1039 C C . VAL A 1 134 ? -9.794 14.850 19.128 1.00 89.88 134 VAL A C 1
ATOM 1041 O O . VAL A 1 134 ? -8.683 15.373 19.025 1.00 89.88 134 VAL A O 1
ATOM 1044 N N . SER A 1 135 ? -10.159 13.826 18.360 1.00 88.31 135 SER A N 1
ATOM 1045 C CA . SER A 1 135 ? -9.291 13.270 17.322 1.00 88.31 135 SER A CA 1
ATOM 1046 C C . SER A 1 135 ? -9.479 13.978 15.980 1.00 88.31 135 SER A C 1
ATOM 1048 O O . SER A 1 135 ? -10.600 14.067 15.480 1.00 88.31 135 SER A O 1
ATOM 1050 N N . LEU A 1 136 ? -8.380 14.376 15.341 1.00 87.25 136 LEU A N 1
ATOM 1051 C CA . LEU A 1 136 ? -8.343 14.900 13.980 1.00 87.25 136 LEU A CA 1
ATOM 1052 C C . LEU A 1 136 ? -7.475 13.996 13.081 1.00 87.25 136 LEU A C 1
ATOM 1054 O O . LEU A 1 136 ? -6.246 14.096 13.091 1.00 87.25 136 LEU A O 1
ATOM 1058 N N . PRO A 1 137 ? -8.082 13.107 12.275 1.00 84.06 137 PRO A N 1
ATOM 1059 C CA . PRO A 1 137 ? -7.340 12.226 11.379 1.00 84.06 137 PRO A CA 1
ATOM 1060 C C . PRO A 1 137 ? -6.872 12.954 10.110 1.00 84.06 137 PRO A C 1
ATOM 1062 O O . PRO A 1 137 ? -7.684 13.423 9.309 1.00 84.06 137 PRO A O 1
ATOM 1065 N N . LEU A 1 138 ? -5.565 12.970 9.844 1.00 80.06 138 LEU A N 1
ATOM 1066 C CA . LEU A 1 138 ? -4.990 13.516 8.614 1.00 80.06 138 LEU A CA 1
ATOM 1067 C C . LEU A 1 138 ? -5.226 12.561 7.433 1.00 80.06 138 LEU A C 1
ATOM 1069 O O . LEU A 1 138 ? -4.424 11.682 7.119 1.00 80.06 138 LEU A O 1
ATOM 1073 N N . ARG A 1 139 ? -6.364 12.737 6.756 1.00 74.50 139 ARG A N 1
ATOM 1074 C CA . ARG A 1 139 ? -6.764 11.948 5.580 1.00 74.50 139 ARG A CA 1
ATOM 1075 C C . ARG A 1 139 ? -6.437 12.683 4.275 1.00 74.50 139 ARG A C 1
ATOM 1077 O O . ARG A 1 139 ? -6.696 13.877 4.142 1.00 74.50 139 ARG A O 1
ATOM 1084 N N . THR A 1 140 ? -5.935 11.948 3.282 1.00 61.72 140 THR A N 1
ATOM 1085 C CA . THR A 1 140 ? -5.913 12.348 1.860 1.00 61.72 140 THR A CA 1
ATOM 1086 C C . THR A 1 140 ? -6.941 11.465 1.135 1.00 61.72 140 THR A C 1
ATOM 1088 O O . THR A 1 140 ? -6.769 10.247 1.156 1.00 61.72 140 THR A O 1
ATOM 1091 N N . PRO A 1 141 ? -8.061 11.991 0.584 1.00 53.66 141 PRO A N 1
ATOM 1092 C CA . PRO A 1 141 ? -8.234 13.243 -0.168 1.00 53.66 141 PRO A CA 1
ATOM 1093 C C . PRO A 1 141 ? -9.200 14.253 0.501 1.00 53.66 141 PRO A C 1
ATOM 1095 O O . PRO A 1 141 ? -9.582 14.063 1.651 1.00 53.66 141 PRO A O 1
ATOM 1098 N N . ARG A 1 142 ? -9.572 15.334 -0.218 1.00 60.94 142 ARG A N 1
ATOM 1099 C CA . ARG A 1 142 ? -10.521 16.395 0.198 1.00 60.94 142 ARG A CA 1
ATOM 1100 C C . ARG A 1 142 ? -11.904 15.815 0.552 1.00 60.94 142 ARG A C 1
ATOM 1102 O O . ARG A 1 142 ? -12.812 15.824 -0.273 1.00 60.94 142 ARG A O 1
ATOM 1109 N N . SER A 1 143 ? -12.059 15.260 1.746 1.00 62.34 143 SER A N 1
ATOM 1110 C CA . SER A 1 143 ? -13.371 14.990 2.333 1.00 62.34 143 SER A CA 1
ATOM 1111 C C . SER A 1 143 ? -14.029 16.297 2.768 1.00 62.34 143 SER A C 1
ATOM 1113 O O . SER A 1 143 ? -13.335 17.262 3.090 1.00 62.34 143 SER A O 1
ATOM 1115 N N . ASN A 1 144 ? -15.363 16.302 2.770 1.00 70.88 144 ASN A N 1
ATOM 1116 C CA . ASN A 1 144 ? -16.168 17.396 3.306 1.00 70.88 144 ASN A CA 1
ATOM 1117 C C . ASN A 1 144 ? -15.719 17.722 4.749 1.00 70.88 144 ASN A C 1
ATOM 1119 O O . ASN A 1 144 ? -15.415 16.803 5.518 1.00 70.88 144 ASN A O 1
ATOM 1123 N N . LEU A 1 145 ? -15.650 19.010 5.099 1.00 76.06 145 LEU A N 1
ATOM 1124 C CA . LEU A 1 145 ? -15.261 19.486 6.433 1.00 76.06 145 LEU A CA 1
ATOM 1125 C C . LEU A 1 145 ? -16.256 19.040 7.515 1.00 76.06 145 LEU A C 1
ATOM 1127 O O . LEU A 1 145 ? -15.851 18.870 8.659 1.00 76.06 145 LEU A O 1
ATOM 1131 N N . ASN A 1 146 ? -17.499 18.710 7.138 1.00 81.06 146 ASN A N 1
ATOM 1132 C CA . ASN A 1 146 ? -18.478 18.083 8.038 1.00 81.06 146 ASN A CA 1
ATOM 1133 C C . ASN A 1 146 ? -17.987 16.786 8.687 1.00 81.06 146 ASN A C 1
ATOM 1135 O O . ASN A 1 146 ? -18.419 16.444 9.781 1.00 81.06 146 ASN A O 1
ATOM 1139 N N . VAL A 1 147 ? -17.061 16.068 8.047 1.00 81.69 147 VAL A N 1
ATOM 1140 C CA . VAL A 1 147 ? -16.499 14.832 8.610 1.00 81.69 147 VAL A CA 1
ATOM 1141 C C . VAL A 1 147 ? -15.659 15.105 9.863 1.00 81.69 147 VAL A C 1
ATOM 1143 O O . VAL A 1 147 ? -15.526 14.216 10.698 1.00 81.69 147 VAL A O 1
ATOM 1146 N N . ASP A 1 148 ? -15.118 16.318 10.008 1.00 84.38 148 ASP A N 1
ATOM 1147 C CA . ASP A 1 148 ? -14.339 16.735 11.180 1.00 84.38 148 ASP A CA 1
ATOM 1148 C C . ASP A 1 148 ? -15.093 17.767 12.030 1.00 84.38 148 ASP A C 1
ATOM 1150 O O . ASP A 1 148 ? -14.467 18.539 12.757 1.00 84.38 148 ASP A O 1
ATOM 1154 N N . ARG A 1 149 ? -16.428 17.810 11.924 1.00 85.75 149 ARG A N 1
ATOM 1155 C CA . ARG A 1 149 ? -17.268 18.815 12.585 1.00 85.75 149 ARG A CA 1
ATOM 1156 C C . ARG A 1 149 ? -16.968 18.941 14.076 1.00 85.75 149 ARG A C 1
ATOM 1158 O O . ARG A 1 149 ? -16.741 20.045 14.542 1.00 85.75 149 ARG A O 1
ATOM 1165 N N . GLU A 1 150 ? -16.871 17.819 14.784 1.00 87.19 150 GLU A N 1
ATOM 1166 C CA . GLU A 1 150 ? -16.562 17.790 16.219 1.00 87.19 150 GLU A CA 1
ATOM 1167 C C . GLU A 1 150 ? -15.215 18.463 16.542 1.00 87.19 150 GLU A C 1
ATOM 1169 O O . GLU A 1 150 ? -15.121 19.275 17.458 1.00 87.19 150 GLU A O 1
ATOM 1174 N N . ALA A 1 151 ? -14.173 18.186 15.751 1.00 88.56 151 ALA A N 1
ATOM 1175 C CA . ALA A 1 151 ? -12.850 18.773 15.954 1.00 88.56 151 ALA A CA 1
ATOM 1176 C C . ALA A 1 151 ? -12.809 20.268 15.602 1.00 88.56 151 ALA A C 1
ATOM 1178 O O . ALA A 1 151 ? -12.104 21.040 16.248 1.00 88.56 151 ALA A O 1
ATOM 1179 N N . LEU A 1 152 ? -13.563 20.683 14.583 1.00 89.12 152 LEU A N 1
ATOM 1180 C CA . LEU A 1 152 ? -13.658 22.079 14.165 1.00 89.12 152 LEU A CA 1
ATOM 1181 C C . LEU A 1 152 ? -14.490 22.908 15.153 1.00 89.12 152 LEU A C 1
ATOM 1183 O O . LEU A 1 152 ? -14.058 23.986 15.552 1.00 89.12 152 LEU A O 1
ATOM 1187 N N . GLU A 1 153 ? -15.621 22.389 15.626 1.00 90.56 153 GLU A N 1
ATOM 1188 C CA . GLU A 1 153 ? -16.415 23.026 16.684 1.00 90.56 153 GLU A CA 1
ATOM 1189 C C . GLU A 1 153 ? -15.607 23.139 17.986 1.00 90.56 153 GLU A C 1
ATOM 1191 O O . GLU A 1 153 ? -15.636 24.182 18.639 1.00 90.56 153 GLU A O 1
ATOM 1196 N N . PHE A 1 154 ? -14.786 22.134 18.320 1.00 90.06 154 PHE A N 1
ATOM 1197 C CA . PHE A 1 154 ? -13.876 22.193 19.470 1.00 90.06 154 PHE A CA 1
ATOM 1198 C C . PHE A 1 154 ? -12.833 23.319 19.364 1.00 90.06 154 PHE A C 1
ATOM 1200 O O . PHE A 1 154 ? -12.473 23.934 20.371 1.00 90.06 154 PHE A O 1
ATOM 1207 N N . LEU A 1 155 ? -12.370 23.625 18.149 1.00 88.88 155 LEU A N 1
ATOM 1208 C CA . LEU A 1 155 ? -11.466 24.746 17.859 1.00 88.88 155 LEU A CA 1
ATOM 1209 C C . LEU A 1 155 ? -12.180 26.107 17.788 1.00 88.88 155 LEU A C 1
ATOM 1211 O O . LEU A 1 155 ? -11.508 27.131 17.678 1.00 88.88 155 LEU A O 1
ATOM 1215 N N . GLY A 1 156 ? -13.512 26.126 17.888 1.00 88.00 156 GLY A N 1
ATOM 1216 C CA . GLY A 1 156 ? -14.333 27.336 17.897 1.00 88.00 156 GLY A CA 1
ATOM 1217 C C . GLY A 1 156 ? -14.980 27.690 16.559 1.00 88.00 156 GLY A C 1
ATOM 1218 O O . GLY A 1 156 ? -15.563 28.765 16.454 1.00 88.00 156 GLY A O 1
ATOM 1219 N N . PHE A 1 157 ? -14.907 26.821 15.546 1.00 90.25 157 PHE A N 1
ATOM 1220 C CA . PHE A 1 157 ? -15.604 27.053 14.282 1.00 90.25 157 PHE A CA 1
ATOM 1221 C C . PHE A 1 157 ? -17.099 26.743 14.387 1.00 90.25 157 PHE A C 1
ATOM 1223 O O . PHE A 1 157 ? -17.518 25.830 15.096 1.00 90.25 157 PHE A O 1
ATOM 1230 N N . THR A 1 158 ? -17.910 27.461 13.616 1.00 88.31 158 THR A N 1
ATOM 1231 C CA . THR A 1 158 ? -19.365 27.297 13.582 1.00 88.31 158 THR A CA 1
ATOM 1232 C C . THR A 1 158 ? -19.831 26.715 12.253 1.00 88.31 158 THR A C 1
ATOM 1234 O O . THR A 1 158 ? -19.353 27.085 11.180 1.00 88.31 158 THR A O 1
ATOM 1237 N N . PHE A 1 159 ? -20.805 25.809 12.320 1.00 89.06 159 PHE A N 1
ATOM 1238 C CA . PHE A 1 159 ? -21.498 25.269 11.152 1.00 89.06 159 PHE A CA 1
ATOM 1239 C C . PHE A 1 159 ? -22.934 25.796 11.106 1.00 89.06 159 PHE A C 1
ATOM 1241 O O . PHE A 1 159 ? -23.617 25.838 12.129 1.00 89.06 159 PHE A O 1
ATOM 1248 N N . VAL A 1 160 ? -23.401 26.173 9.918 1.00 86.75 160 VAL A N 1
ATOM 1249 C CA . VAL A 1 160 ? -24.753 26.687 9.667 1.00 86.75 160 VAL A CA 1
ATOM 1250 C C . VAL A 1 160 ? -25.513 25.700 8.785 1.00 86.75 160 VAL A C 1
ATOM 1252 O O . VAL A 1 160 ? -25.025 25.309 7.729 1.00 86.75 160 VAL A O 1
ATOM 1255 N N . GLY A 1 161 ? -26.719 25.312 9.203 1.00 82.88 161 GLY A N 1
ATOM 1256 C CA . GLY A 1 161 ? -27.573 24.348 8.498 1.00 82.88 161 GLY A CA 1
ATOM 1257 C C . GLY A 1 161 ? -27.764 23.035 9.261 1.00 82.88 161 GLY A C 1
ATOM 1258 O O . GLY A 1 161 ? -27.254 22.865 10.370 1.00 82.88 161 GLY A O 1
ATOM 1259 N N . ASP A 1 162 ? -28.511 22.108 8.658 1.00 74.12 162 ASP A N 1
ATOM 1260 C CA . ASP A 1 162 ? -28.954 20.875 9.314 1.00 74.12 162 ASP A CA 1
ATOM 1261 C C . ASP A 1 162 ? -28.171 19.638 8.855 1.00 74.12 162 ASP A C 1
ATOM 1263 O O . ASP A 1 162 ? -28.018 19.363 7.662 1.00 74.12 162 ASP A O 1
ATOM 1267 N N . GLY A 1 163 ? -27.722 18.848 9.834 1.00 73.94 163 GLY A N 1
ATOM 1268 C CA . GLY A 1 163 ? -27.107 17.537 9.616 1.00 73.94 163 GLY A CA 1
ATOM 1269 C C . GLY A 1 163 ? -25.894 17.571 8.681 1.00 73.94 163 GLY A C 1
ATOM 1270 O O . GLY A 1 163 ? -25.033 18.445 8.784 1.00 73.94 163 GLY A O 1
ATOM 1271 N N . ASP A 1 164 ? -25.838 16.610 7.759 1.00 72.25 164 ASP A N 1
ATOM 1272 C CA . ASP A 1 164 ? -24.730 16.432 6.808 1.00 72.25 164 ASP A CA 1
ATOM 1273 C C . ASP A 1 164 ? -24.644 17.531 5.733 1.00 72.25 164 ASP A C 1
ATOM 1275 O O . ASP A 1 164 ? -23.651 17.593 5.001 1.00 72.25 164 ASP A O 1
ATOM 1279 N N . ALA A 1 165 ? -25.664 18.391 5.638 1.00 75.88 165 ALA A N 1
ATOM 1280 C CA . ALA A 1 165 ? -25.721 19.530 4.726 1.00 75.88 165 ALA A CA 1
ATOM 1281 C C . ALA A 1 165 ? -25.292 20.853 5.382 1.00 75.88 165 ALA A C 1
ATOM 1283 O O . ALA A 1 165 ? -25.296 21.880 4.708 1.00 75.88 165 ALA A O 1
ATOM 1284 N N . ALA A 1 166 ? -24.937 20.850 6.672 1.00 79.38 166 ALA A N 1
ATOM 1285 C CA . ALA A 1 166 ? -24.424 22.044 7.333 1.00 79.38 166 ALA A CA 1
ATOM 1286 C C . ALA A 1 166 ? -23.116 22.507 6.669 1.00 79.38 166 ALA A C 1
ATOM 1288 O O . ALA A 1 166 ? -22.285 21.689 6.288 1.00 79.38 166 ALA A O 1
ATOM 1289 N N . GLU A 1 167 ? -22.914 23.808 6.521 1.00 83.12 167 GLU A N 1
ATOM 1290 C CA . GLU A 1 167 ? -21.700 24.369 5.929 1.00 83.12 167 GLU A CA 1
ATOM 1291 C C . GLU A 1 167 ? -20.920 25.159 6.973 1.00 83.12 167 GLU A C 1
ATOM 1293 O O . GLU A 1 167 ? -21.492 25.762 7.882 1.00 83.12 167 GLU A O 1
ATOM 1298 N N . LEU A 1 168 ? -19.595 25.137 6.855 1.00 85.81 168 LEU A N 1
ATOM 1299 C CA . LEU A 1 168 ? -18.721 25.895 7.737 1.00 85.81 168 LEU A CA 1
ATOM 1300 C C . LEU A 1 168 ? -18.925 27.395 7.487 1.00 85.81 168 LEU A C 1
ATOM 1302 O O . LEU A 1 168 ? -18.774 27.854 6.356 1.00 85.81 168 LEU A O 1
ATOM 1306 N N . GLN A 1 169 ? -19.244 28.151 8.538 1.00 85.06 169 GLN A N 1
ATOM 1307 C CA . GLN A 1 169 ? -19.522 29.584 8.439 1.00 85.06 169 GLN A CA 1
ATOM 1308 C C . GLN A 1 169 ? -18.276 30.385 8.043 1.00 85.06 169 GLN A C 1
ATOM 1310 O O . GLN A 1 169 ? -18.361 31.303 7.230 1.00 85.06 169 GLN A O 1
ATOM 1315 N N . GLU A 1 170 ? -17.122 30.025 8.605 1.00 85.25 170 GLU A N 1
ATOM 1316 C CA . GLU A 1 170 ? -15.835 30.673 8.353 1.00 85.25 170 GLU A CA 1
ATOM 1317 C C . GLU A 1 170 ? -14.875 29.682 7.700 1.00 85.25 170 GLU A C 1
ATOM 1319 O O . GLU A 1 170 ? -14.447 28.705 8.307 1.00 85.25 170 GLU A O 1
ATOM 1324 N N . THR A 1 171 ? -14.524 29.920 6.436 1.00 85.50 171 THR A N 1
ATOM 1325 C CA . THR A 1 171 ? -13.654 29.015 5.665 1.00 85.50 171 THR A CA 1
ATOM 1326 C C . THR A 1 171 ? -12.162 29.315 5.816 1.00 85.50 171 THR A C 1
ATOM 1328 O O . THR A 1 171 ? -11.332 28.652 5.184 1.00 85.50 171 THR A O 1
ATOM 1331 N N . SER A 1 172 ? -11.803 30.297 6.639 1.00 89.25 172 SER A N 1
ATOM 1332 C CA . SER A 1 172 ? -10.433 30.718 6.932 1.00 89.25 172 SER A CA 1
ATOM 1333 C C . SER A 1 172 ? -10.248 31.014 8.423 1.00 89.25 172 SER A C 1
ATOM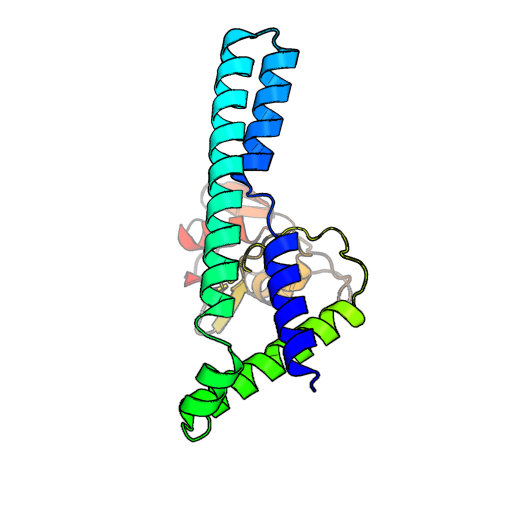 1335 O O . SER A 1 172 ? -11.210 31.222 9.153 1.00 89.25 172 SER A O 1
ATOM 1337 N N . PHE A 1 173 ? -9.000 30.993 8.882 1.00 90.81 173 PHE A N 1
ATOM 1338 C CA . PHE A 1 173 ? -8.591 31.441 10.210 1.00 90.81 173 PHE A CA 1
ATOM 1339 C C . PHE A 1 173 ? -7.306 32.262 10.098 1.00 90.81 173 PHE A C 1
ATOM 1341 O O . PHE A 1 173 ? -6.529 32.082 9.161 1.00 90.81 173 PHE A O 1
ATOM 1348 N N . VAL A 1 174 ? -7.080 33.158 11.054 1.00 89.94 174 VAL A N 1
ATOM 1349 C CA . VAL A 1 174 ? -5.893 34.019 11.086 1.00 89.94 174 VAL A CA 1
ATOM 1350 C C . VAL A 1 174 ? -4.873 33.432 12.054 1.00 89.94 174 VAL A C 1
ATOM 1352 O O . VAL A 1 174 ? -5.223 33.037 13.169 1.00 89.94 174 VAL A O 1
ATOM 1355 N N . ASP A 1 175 ? -3.617 33.344 11.630 1.00 88.38 175 ASP A N 1
ATOM 1356 C CA . ASP A 1 175 ? -2.520 32.956 12.512 1.00 88.38 175 ASP A CA 1
ATOM 1357 C C . ASP A 1 175 ? -1.999 34.141 13.351 1.00 88.38 175 ASP A C 1
ATOM 1359 O O . ASP A 1 175 ? -2.323 35.308 13.132 1.00 88.38 175 ASP A O 1
ATOM 1363 N N . ASN A 1 176 ? -1.164 33.845 14.343 1.00 85.62 176 ASN A N 1
ATOM 1364 C CA . ASN A 1 176 ? -0.529 34.819 15.228 1.00 85.62 176 ASN A CA 1
ATOM 1365 C C . ASN A 1 176 ? 0.417 35.779 14.467 1.00 85.62 176 ASN A C 1
ATOM 1367 O O . ASN A 1 176 ? 0.826 36.792 15.029 1.00 85.62 176 ASN A O 1
ATOM 1371 N N . GLU A 1 177 ? 0.769 35.475 13.211 1.00 84.62 177 GLU A N 1
ATOM 1372 C CA . GLU A 1 177 ? 1.571 36.322 12.314 1.00 84.62 177 GLU A CA 1
ATOM 1373 C C . GLU A 1 177 ? 0.684 37.238 11.442 1.00 84.62 177 GLU A C 1
ATOM 1375 O O . GLU A 1 177 ? 1.202 38.059 10.685 1.00 84.62 177 GLU A O 1
ATOM 1380 N N . GLY A 1 178 ? -0.645 37.146 11.577 1.00 84.38 178 GLY A N 1
ATOM 1381 C CA . GLY A 1 178 ? -1.622 37.939 10.833 1.00 84.38 178 GLY A CA 1
ATOM 1382 C C . GLY A 1 178 ? -1.950 37.393 9.441 1.00 84.38 178 GLY A C 1
ATOM 1383 O O . GLY A 1 178 ? -2.603 38.087 8.660 1.00 84.38 178 GLY A O 1
ATOM 1384 N N . SER A 1 179 ? -1.515 36.176 9.110 1.00 88.25 179 SER A N 1
ATOM 1385 C CA . SER A 1 179 ? -1.799 35.529 7.828 1.00 88.25 179 SER A CA 1
ATOM 1386 C C . SER A 1 179 ? -3.134 34.796 7.871 1.00 88.25 179 SER A C 1
ATOM 1388 O O . SER A 1 179 ? -3.396 33.993 8.766 1.00 88.25 179 SER A O 1
ATOM 1390 N N . GLU A 1 180 ? -3.969 35.032 6.862 1.00 90.69 180 GLU A N 1
ATOM 1391 C CA . GLU A 1 180 ? -5.229 34.317 6.686 1.00 90.69 180 GLU A CA 1
ATOM 1392 C C . GLU A 1 180 ? -4.989 32.984 5.961 1.00 90.69 180 GLU A C 1
ATOM 1394 O O . GLU A 1 180 ? -4.512 32.937 4.824 1.00 90.69 180 GLU A O 1
ATOM 1399 N N . LEU A 1 181 ? -5.313 31.880 6.630 1.00 88.31 181 LEU A N 1
ATOM 1400 C CA . LEU A 1 181 ? -5.130 30.521 6.136 1.00 88.31 181 LEU A CA 1
ATOM 1401 C C . LEU A 1 181 ? -6.487 29.835 5.957 1.00 88.31 181 LEU A C 1
ATOM 1403 O O . LEU A 1 181 ? -7.355 29.951 6.819 1.00 88.31 181 LEU A O 1
ATOM 1407 N N . PRO A 1 182 ? -6.692 29.052 4.884 1.00 89.56 182 PRO A N 1
ATOM 1408 C CA . PRO A 1 182 ? -7.932 28.309 4.717 1.00 89.56 182 PRO A CA 1
ATOM 1409 C C . PRO A 1 182 ? -8.049 27.193 5.761 1.00 89.56 182 PRO A C 1
ATOM 1411 O O . PRO A 1 182 ? -7.052 26.533 6.096 1.00 89.56 182 PRO A O 1
ATOM 1414 N N . VAL A 1 183 ? -9.276 26.929 6.213 1.00 88.44 183 VAL A N 1
ATOM 1415 C CA . VAL A 1 183 ? -9.608 25.854 7.156 1.00 88.44 183 VAL A CA 1
ATOM 1416 C C . VAL A 1 183 ? -9.429 24.511 6.456 1.00 88.44 183 VAL A C 1
ATOM 1418 O O . VAL A 1 183 ? -10.300 23.988 5.764 1.00 88.44 183 VAL A O 1
ATOM 1421 N N . THR A 1 184 ? -8.236 23.948 6.610 1.00 87.69 184 THR A N 1
ATOM 1422 C CA . THR A 1 184 ? -7.888 22.615 6.124 1.00 87.69 184 THR A CA 1
ATOM 1423 C C . THR A 1 184 ? -7.192 21.848 7.235 1.00 87.69 184 THR A C 1
ATOM 1425 O O . THR A 1 184 ? -6.426 22.434 8.001 1.00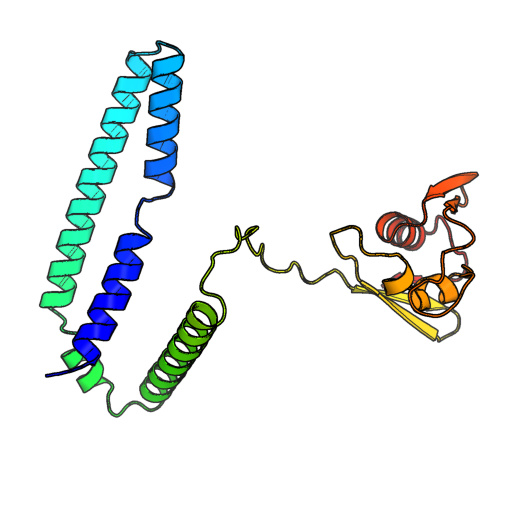 87.69 184 THR A O 1
ATOM 1428 N N . ARG A 1 185 ? -7.388 20.522 7.292 1.00 86.94 185 ARG A N 1
ATOM 1429 C CA . ARG A 1 185 ? -6.727 19.656 8.290 1.00 86.94 185 ARG A CA 1
ATOM 1430 C C . ARG A 1 185 ? -5.222 19.917 8.377 1.00 86.94 185 ARG A C 1
ATOM 1432 O O . ARG A 1 185 ? -4.675 20.021 9.464 1.00 86.94 185 ARG A O 1
ATOM 1439 N N . LYS A 1 186 ? -4.561 20.075 7.222 1.00 87.75 186 LYS A N 1
ATOM 1440 C CA . LYS A 1 186 ? -3.119 20.337 7.144 1.00 87.75 186 LYS A CA 1
ATOM 1441 C C . LYS A 1 186 ? -2.742 21.662 7.810 1.00 87.75 186 LYS A C 1
ATOM 1443 O O . LYS A 1 186 ? -1.790 21.688 8.585 1.00 87.75 186 LYS A O 1
ATOM 1448 N N . ASN A 1 187 ? -3.468 22.738 7.509 1.00 88.88 187 ASN A N 1
ATOM 1449 C CA . ASN A 1 187 ? -3.174 24.059 8.063 1.00 88.88 187 ASN A CA 1
ATOM 1450 C C . ASN A 1 187 ? -3.441 24.104 9.568 1.00 88.88 187 ASN A C 1
ATOM 1452 O O . ASN A 1 187 ? -2.617 24.638 10.297 1.00 88.88 187 ASN A O 1
ATOM 1456 N N . ILE A 1 188 ? -4.530 23.483 10.035 1.00 89.56 188 ILE A N 1
ATOM 1457 C CA . ILE A 1 188 ? -4.860 23.387 11.465 1.00 89.56 188 ILE A CA 1
ATOM 1458 C C . ILE A 1 188 ? -3.764 22.636 12.223 1.00 89.56 188 ILE A C 1
ATOM 1460 O O . ILE A 1 188 ? -3.222 23.154 13.194 1.00 89.56 188 ILE A O 1
ATOM 1464 N N . VAL A 1 189 ? -3.392 21.440 11.749 1.00 89.38 189 VAL A N 1
ATOM 1465 C CA . VAL A 1 189 ? -2.332 20.629 12.368 1.00 89.38 189 VAL A CA 1
ATOM 1466 C C . VAL A 1 189 ? -1.013 21.397 12.392 1.00 89.38 189 VAL A C 1
ATOM 1468 O O . VAL A 1 189 ? -0.359 21.453 13.427 1.00 89.38 189 VAL A O 1
ATOM 1471 N N . THR A 1 190 ? -0.644 22.036 11.279 1.00 88.75 190 THR A N 1
ATOM 1472 C CA . THR A 1 190 ? 0.607 22.805 11.183 1.00 88.75 190 THR A CA 1
ATOM 1473 C C . THR A 1 190 ? 0.600 23.997 12.142 1.00 88.75 190 THR A C 1
ATOM 1475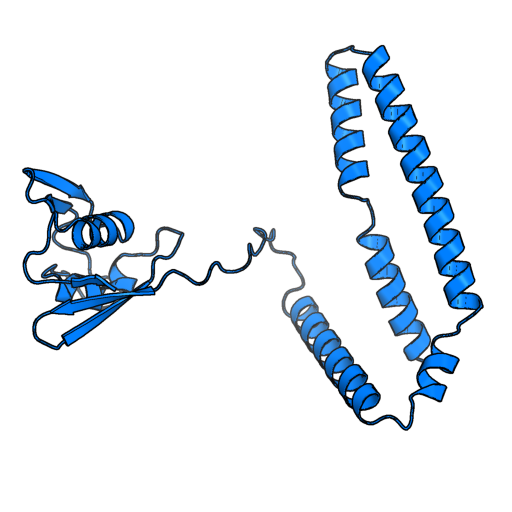 O O . THR A 1 190 ? 1.592 24.233 12.827 1.00 88.75 190 THR A O 1
ATOM 1478 N N . ALA A 1 191 ? -0.517 24.722 12.237 1.00 89.69 191 ALA A N 1
ATOM 1479 C CA . ALA A 1 191 ? -0.646 25.872 13.124 1.00 89.69 191 ALA A CA 1
ATOM 1480 C C . ALA A 1 191 ? -0.594 25.470 14.607 1.00 89.69 191 ALA A C 1
ATOM 1482 O O . ALA A 1 191 ? 0.074 26.146 15.386 1.00 89.69 191 ALA A O 1
ATOM 1483 N N . LEU A 1 192 ? -1.219 24.349 14.983 1.00 89.31 192 LEU A N 1
ATOM 1484 C CA . LEU A 1 192 ? -1.160 23.802 16.344 1.00 89.31 192 LEU A CA 1
ATOM 1485 C C . LEU A 1 192 ? 0.239 23.281 16.700 1.00 89.31 192 LEU A C 1
ATOM 1487 O O . LEU A 1 192 ? 0.755 23.598 17.767 1.00 89.31 192 LEU A O 1
ATOM 1491 N N . GLN A 1 193 ? 0.889 22.531 15.804 1.00 89.56 193 GLN A N 1
ATOM 1492 C CA . GLN A 1 193 ? 2.244 22.005 16.028 1.00 89.56 193 GLN A CA 1
ATOM 1493 C C . GLN A 1 193 ? 3.286 23.117 16.179 1.00 89.56 193 GLN A C 1
ATOM 1495 O O . GLN A 1 193 ? 4.231 22.983 16.953 1.00 89.56 193 GLN A O 1
ATOM 1500 N N . GLN A 1 194 ? 3.127 24.211 15.432 1.00 88.38 194 GLN A N 1
ATOM 1501 C CA . GLN A 1 194 ? 4.038 25.355 15.474 1.00 88.38 194 GLN A CA 1
ATOM 1502 C C . GLN A 1 194 ? 3.648 26.399 16.532 1.00 88.38 194 GLN A C 1
ATOM 1504 O O . GLN A 1 194 ? 4.361 27.388 16.681 1.00 88.38 194 GLN A O 1
ATOM 1509 N N . GLY A 1 195 ? 2.523 26.222 17.238 1.00 85.56 195 GLY A N 1
ATOM 1510 C CA . GLY A 1 195 ? 2.001 27.215 18.184 1.00 85.56 195 GLY A CA 1
ATOM 1511 C C . GLY A 1 195 ? 1.652 28.559 17.531 1.00 85.56 195 GLY A C 1
ATOM 1512 O O . GLY A 1 195 ? 1.718 29.605 18.176 1.00 85.56 195 GLY A O 1
ATOM 1513 N N . LYS A 1 196 ? 1.327 28.547 16.234 1.00 87.44 196 LYS A N 1
ATOM 1514 C CA . LYS A 1 196 ? 1.038 29.748 15.441 1.00 87.44 196 LYS A CA 1
ATOM 1515 C C . LYS A 1 196 ? -0.430 30.154 15.457 1.00 87.44 196 LYS A C 1
ATOM 1517 O O . LYS A 1 196 ? -0.722 31.258 15.037 1.00 87.44 196 LYS A O 1
ATOM 1522 N N . ALA A 1 197 ? -1.355 29.314 15.908 1.00 86.38 197 ALA A N 1
ATOM 1523 C CA . ALA A 1 197 ? -2.763 29.681 16.081 1.00 86.38 197 ALA A CA 1
ATOM 1524 C C . ALA A 1 197 ? -3.404 28.815 17.175 1.00 86.38 197 ALA A C 1
ATOM 1526 O O . ALA A 1 197 ? -2.778 27.870 17.654 1.00 86.38 197 ALA A O 1
ATOM 1527 N N . PHE A 1 198 ? -4.658 29.116 17.536 1.00 87.56 198 PHE A N 1
ATOM 1528 C CA . PHE A 1 198 ? -5.434 28.380 18.547 1.00 87.56 198 PHE A CA 1
ATOM 1529 C C . PHE A 1 198 ? -4.728 28.340 19.912 1.00 87.56 198 PHE A C 1
ATOM 1531 O O . PHE A 1 198 ? -4.431 27.286 20.474 1.00 87.56 198 PHE A O 1
ATOM 1538 N N . ASN A 1 199 ? -4.451 29.525 20.458 1.00 80.94 199 ASN A N 1
ATOM 1539 C CA . ASN A 1 199 ? -3.816 29.661 21.766 1.00 80.94 199 ASN A CA 1
ATOM 1540 C C . ASN A 1 199 ? -4.637 28.909 22.839 1.00 80.94 199 ASN A C 1
ATOM 1542 O O . ASN A 1 199 ? -5.865 28.986 22.846 1.00 80.94 199 ASN A O 1
ATOM 1546 N N . ALA A 1 200 ? -3.947 28.199 23.738 1.00 85.38 200 ALA A N 1
ATOM 1547 C CA . ALA A 1 200 ? -4.487 27.265 24.744 1.00 85.38 200 ALA A CA 1
ATOM 1548 C C . ALA A 1 200 ? -4.863 25.846 24.263 1.00 85.38 200 ALA A C 1
ATOM 1550 O O . ALA A 1 200 ? -5.226 25.020 25.098 1.00 85.38 200 ALA A O 1
ATOM 1551 N N . TYR A 1 201 ? -4.728 25.528 22.973 1.00 89.06 201 TYR A N 1
ATOM 1552 C CA . TYR A 1 201 ? -4.866 24.157 22.470 1.00 89.06 201 TYR A CA 1
ATOM 1553 C C . TYR A 1 201 ? -3.491 23.493 22.302 1.00 89.06 201 TYR A C 1
ATOM 1555 O O . TYR A 1 201 ? -2.505 24.152 21.973 1.00 89.06 201 TYR A O 1
ATOM 1563 N N . SER A 1 202 ? -3.420 22.179 22.510 1.00 86.50 202 SER A N 1
ATOM 1564 C CA . SER A 1 202 ? -2.236 21.355 22.238 1.00 86.50 202 SER A CA 1
ATOM 1565 C C . SER A 1 202 ? -2.569 20.203 21.292 1.00 86.50 202 SER A C 1
ATOM 1567 O O . SER A 1 202 ? -3.731 19.820 21.155 1.00 86.50 202 SER A O 1
ATOM 1569 N N . ILE A 1 203 ? -1.555 19.662 20.614 1.00 89.75 203 ILE A N 1
ATOM 1570 C CA . ILE A 1 203 ? -1.701 18.557 19.662 1.00 89.75 203 ILE A CA 1
ATOM 1571 C C . ILE A 1 203 ? -0.639 17.484 19.922 1.00 89.75 203 ILE A C 1
ATOM 1573 O O . ILE A 1 203 ? 0.520 17.820 20.177 1.00 89.75 203 ILE A O 1
ATOM 1577 N N . ALA A 1 204 ? -1.043 16.213 19.870 1.00 84.88 204 ALA A N 1
ATOM 1578 C CA . ALA A 1 204 ? -0.188 15.034 20.032 1.00 84.88 204 ALA A CA 1
ATOM 1579 C C . ALA A 1 204 ? -0.459 13.999 18.937 1.00 84.88 204 ALA A C 1
ATOM 1581 O O . ALA A 1 204 ? -1.634 13.904 18.504 1.00 84.88 204 ALA A O 1
#

Secondary structure (DSSP, 8-state):
--HHHHHHHHHHHHHHHT-S-HHHHHHHHHHHHHHHTT-HHHHHHHHHHHHHHHHHHHHHHHHHHHHHHHS-HHHHHHHSTT-HHHHHHHHHHHHHHHHHHHHHHHS-S-------------EEEEEEETTEEEEEEE-SS---GGGGHHHHHHTT--EESSGGG-EES-SEEE-TTS-EEE--HHHHHHHHHTT-SSTT-EE-

Sequence (204 aa):
MPQAKTISEMVLDAFQTAKESEEIRELRAAIRLAQDEHDDDKAYELMGQLKRLKDAEAADSAALADLGAQFPISRILSSYKDDPAFQELVYSLALKVLNQTHQAISNPYPAKSKTARAKKEAEVYTISKDGQSVSLPLRTPRSNLNVDREALEFLGFTFVGDGDAAELQETSFVDNEGSELPVTRKNIVTALQQGKAFNAYSIA

pLDDT: mean 70.87, std 15.49, range [37.41, 91.06]

Foldseek 3Di:
DDCVVVVVVVVVVVVVVVPPPVLLVVLVVQLVVCVVVVVVVSNVVSVVVNVVVVVVVVVVVVVVVVVCVVDPVVNVCVVCVPPPVVVVVVVVVVVVVVVVVVVCVVPVDVPVPPPPPPQPQFPWKWKDAPHDIDIDGNDPDDDACLVCVVVCVVLPWDWDDDDPPTHTPDQWDAWQVRDIGGPDSVVVVVCQVVVGDSPRMHMD